Protein AF-A0A2P5YKT2-F1 (afdb_monomer_lite)

Organism: Gossypium barbadense (NCBI:txid3634)

Secondary structure (DSSP, 8-state):
---TTHHHHHHHHHHHHHHHHH-TTTGGGTTSTTHHHHHHHHHHHHHHHHHHHHHHTTTTTT-HHHHHHHHHHHHHHHHHHHHHHHHHHHHHHHHHHHHHHHHHHHHHTT---------------------GGG--S-HHHHHHHHHHT-GGGS-TT---------STTSSHHHHHHHHHT-TTTTT-

Structure (mmCIF, N/CA/C/O backbone):
data_AF-A0A2P5YKT2-F1
#
_entry.id   AF-A0A2P5YKT2-F1
#
loop_
_atom_site.group_PDB
_atom_site.id
_atom_site.type_symbol
_atom_site.label_atom_id
_atom_site.label_alt_id
_atom_site.label_comp_id
_atom_site.label_asym_id
_atom_site.label_entity_id
_atom_site.label_seq_id
_atom_site.pdbx_PDB_ins_code
_atom_site.Cartn_x
_atom_site.Cartn_y
_atom_site.Cartn_z
_atom_site.occupancy
_atom_site.B_iso_or_equiv
_atom_site.auth_seq_id
_atom_site.auth_comp_id
_atom_site.auth_asym_id
_atom_site.auth_atom_id
_atom_site.pdbx_PDB_model_num
ATOM 1 N N . MET A 1 1 ? 26.056 -4.909 -11.056 1.00 34.47 1 MET A N 1
ATOM 2 C CA . MET A 1 1 ? 25.247 -4.497 -9.892 1.00 34.47 1 MET A CA 1
ATOM 3 C C . MET A 1 1 ? 23.824 -4.335 -10.391 1.00 34.47 1 MET A C 1
ATOM 5 O O . MET A 1 1 ? 23.612 -3.480 -11.239 1.00 34.47 1 MET A O 1
ATOM 9 N N . ALA A 1 2 ? 22.908 -5.215 -9.985 1.00 39.84 2 ALA A N 1
ATOM 10 C CA . ALA A 1 2 ? 21.490 -5.073 -10.310 1.00 39.84 2 ALA A CA 1
ATOM 11 C C . ALA A 1 2 ? 20.919 -3.913 -9.482 1.00 39.84 2 ALA A C 1
ATOM 13 O O . ALA A 1 2 ? 21.180 -3.819 -8.281 1.00 39.84 2 ALA A O 1
ATOM 14 N N . MET A 1 3 ? 20.230 -2.988 -10.140 1.00 47.00 3 MET A N 1
ATOM 15 C CA . MET A 1 3 ? 19.654 -1.803 -9.516 1.00 47.00 3 MET A CA 1
ATOM 16 C C . MET A 1 3 ? 18.424 -2.235 -8.706 1.00 47.00 3 MET A C 1
ATOM 18 O O . MET A 1 3 ? 17.424 -2.668 -9.262 1.00 47.00 3 MET A O 1
ATOM 22 N N . VAL A 1 4 ? 18.505 -2.117 -7.379 1.00 50.94 4 VAL A N 1
ATOM 23 C CA . VAL A 1 4 ? 17.511 -2.572 -6.379 1.00 50.94 4 VAL A CA 1
ATOM 24 C C . VAL A 1 4 ? 16.099 -1.965 -6.566 1.00 50.94 4 VAL A C 1
ATOM 26 O O . VAL A 1 4 ? 15.147 -2.395 -5.925 1.00 50.94 4 VAL A O 1
ATOM 29 N N . GLY A 1 5 ? 15.922 -0.999 -7.474 1.00 50.59 5 GLY A N 1
ATOM 30 C CA . GLY A 1 5 ? 14.641 -0.336 -7.738 1.00 50.59 5 GLY A CA 1
ATOM 31 C C . GLY A 1 5 ? 13.672 -1.059 -8.686 1.00 50.59 5 GLY A C 1
ATOM 32 O O . GLY A 1 5 ? 12.504 -0.685 -8.703 1.00 50.59 5 GLY A O 1
ATOM 33 N N . GLU A 1 6 ? 14.107 -2.058 -9.464 1.00 53.97 6 GLU A N 1
ATOM 34 C CA . GLU A 1 6 ? 13.276 -2.671 -10.528 1.00 53.97 6 GLU A CA 1
ATOM 35 C C . GLU A 1 6 ? 12.506 -3.918 -10.062 1.00 53.97 6 GLU A C 1
ATOM 37 O O . GLU A 1 6 ? 11.316 -4.045 -10.354 1.00 53.97 6 GLU A O 1
ATOM 42 N N . ALA A 1 7 ? 13.110 -4.755 -9.207 1.00 62.97 7 ALA A N 1
ATOM 43 C CA . ALA A 1 7 ? 12.415 -5.854 -8.520 1.00 62.97 7 ALA A CA 1
ATOM 44 C C . ALA A 1 7 ? 11.221 -5.362 -7.675 1.00 62.97 7 ALA A C 1
ATOM 46 O O . ALA A 1 7 ? 10.273 -6.101 -7.417 1.00 62.97 7 ALA A O 1
ATOM 47 N N . PHE A 1 8 ? 11.253 -4.089 -7.276 1.00 66.69 8 PHE A N 1
ATOM 48 C CA . PHE A 1 8 ? 10.191 -3.433 -6.527 1.00 66.69 8 PHE A CA 1
ATOM 49 C C . PHE A 1 8 ? 8.913 -3.235 -7.358 1.00 66.69 8 PHE A C 1
ATOM 51 O O . PHE A 1 8 ? 7.824 -3.465 -6.850 1.00 66.69 8 PHE A O 1
ATOM 58 N N . LEU A 1 9 ? 9.024 -2.858 -8.638 1.00 73.69 9 LEU A N 1
ATOM 59 C CA . LEU A 1 9 ? 7.858 -2.567 -9.486 1.00 73.69 9 LEU A CA 1
ATOM 60 C C . LEU A 1 9 ? 7.084 -3.832 -9.861 1.00 73.69 9 LEU A C 1
ATOM 62 O O . LEU A 1 9 ? 5.856 -3.838 -9.817 1.00 73.69 9 LEU A O 1
ATOM 66 N N . SER A 1 10 ? 7.801 -4.909 -10.200 1.00 77.38 10 SER A N 1
ATOM 67 C CA . SER A 1 10 ? 7.167 -6.203 -10.477 1.00 77.38 10 SER A CA 1
ATOM 68 C C . SER A 1 10 ? 6.451 -6.728 -9.224 1.00 77.38 10 SER A C 1
ATOM 70 O O . SER A 1 10 ? 5.297 -7.148 -9.309 1.00 77.38 10 SER A O 1
ATOM 72 N N . ALA A 1 11 ? 7.063 -6.567 -8.042 1.00 79.00 11 ALA A N 1
ATOM 73 C CA . ALA A 1 11 ? 6.438 -6.898 -6.762 1.00 79.00 11 ALA A CA 1
ATOM 74 C C . ALA A 1 11 ? 5.196 -6.035 -6.454 1.00 79.00 11 ALA A C 1
ATOM 76 O O . ALA A 1 11 ? 4.177 -6.578 -6.038 1.00 79.00 11 ALA A O 1
ATOM 77 N N . SER A 1 12 ? 5.221 -4.719 -6.701 1.00 76.31 12 SER A N 1
ATOM 78 C CA . SER A 1 12 ? 4.033 -3.858 -6.542 1.00 76.31 12 SER A CA 1
ATOM 79 C C . SER A 1 12 ? 2.890 -4.269 -7.478 1.00 76.31 12 SER A C 1
ATOM 81 O O . SER A 1 12 ? 1.736 -4.344 -7.062 1.00 76.31 12 SER A O 1
ATOM 83 N N . ILE A 1 13 ? 3.193 -4.623 -8.732 1.00 81.94 13 ILE A N 1
ATOM 84 C CA . ILE A 1 13 ? 2.188 -5.133 -9.680 1.00 81.94 13 ILE A CA 1
ATOM 85 C C . ILE A 1 13 ? 1.628 -6.488 -9.224 1.00 81.94 13 ILE A C 1
ATOM 87 O O . ILE A 1 13 ? 0.431 -6.735 -9.385 1.00 81.94 13 ILE A O 1
ATOM 91 N N . GLU A 1 14 ? 2.453 -7.364 -8.644 1.00 82.25 14 GLU A N 1
ATOM 92 C CA . GLU A 1 14 ? 1.986 -8.607 -8.019 1.00 82.25 14 GLU A CA 1
ATOM 93 C C . GLU A 1 14 ? 1.046 -8.339 -6.843 1.00 82.25 14 GLU A C 1
ATOM 95 O O . GLU A 1 14 ? -0.029 -8.931 -6.787 1.00 82.25 14 GLU A O 1
ATOM 100 N N . VAL A 1 15 ? 1.392 -7.399 -5.961 1.00 81.88 15 VAL A N 1
ATOM 101 C CA . VAL A 1 15 ? 0.540 -6.996 -4.833 1.00 81.88 15 VAL A CA 1
ATOM 102 C C . VAL A 1 15 ? -0.793 -6.427 -5.327 1.00 81.88 15 VAL A C 1
ATOM 104 O O . VAL A 1 15 ? -1.847 -6.794 -4.805 1.00 81.88 15 VAL A O 1
ATOM 107 N N . LEU A 1 16 ? -0.785 -5.596 -6.373 1.00 80.50 16 LEU A N 1
ATOM 108 C CA . LEU A 1 16 ? -2.005 -5.093 -7.010 1.00 80.50 16 LEU A CA 1
ATOM 109 C C . LEU A 1 16 ? -2.853 -6.224 -7.604 1.00 80.50 16 LEU A C 1
ATOM 111 O O . LEU A 1 16 ? -4.070 -6.248 -7.412 1.00 80.50 16 LEU A O 1
ATOM 115 N N . LEU A 1 17 ? -2.232 -7.175 -8.308 1.00 78.31 17 LEU A N 1
ATOM 116 C CA . LEU A 1 17 ? -2.919 -8.341 -8.863 1.00 78.31 17 LEU A CA 1
ATOM 117 C C . LEU A 1 17 ? -3.565 -9.184 -7.762 1.00 78.31 17 LEU A C 1
ATOM 119 O O . LEU A 1 17 ? -4.736 -9.542 -7.896 1.00 78.31 17 LEU A O 1
ATOM 123 N N . ASP A 1 18 ? -2.852 -9.450 -6.672 1.00 81.06 18 ASP A N 1
ATOM 124 C CA . ASP A 1 18 ? -3.373 -10.198 -5.531 1.00 81.06 18 ASP A CA 1
ATOM 125 C C . ASP A 1 18 ? -4.500 -9.442 -4.833 1.00 81.06 18 ASP A C 1
ATOM 127 O O . ASP A 1 18 ? -5.527 -10.035 -4.517 1.00 81.06 18 ASP A O 1
ATOM 131 N N . ARG A 1 19 ? -4.394 -8.121 -4.677 1.00 73.00 19 ARG A N 1
ATOM 132 C CA . ARG A 1 19 ? -5.458 -7.304 -4.078 1.00 73.00 19 ARG A CA 1
ATOM 133 C C . ARG A 1 19 ? -6.729 -7.281 -4.935 1.00 73.00 19 ARG A C 1
ATOM 135 O O . ARG A 1 19 ? -7.841 -7.334 -4.406 1.00 73.00 19 ARG A O 1
ATOM 142 N N . ILE A 1 20 ? -6.567 -7.267 -6.258 1.00 70.44 20 ILE A N 1
ATOM 143 C CA . ILE A 1 20 ? -7.647 -7.352 -7.250 1.00 70.44 20 ILE A CA 1
ATOM 144 C C . ILE A 1 20 ? -8.268 -8.760 -7.283 1.00 70.44 20 ILE A C 1
ATOM 146 O O . ILE A 1 20 ? -9.478 -8.890 -7.459 1.00 70.44 20 ILE A O 1
ATOM 150 N N . VAL A 1 21 ? -7.465 -9.819 -7.118 1.00 68.31 21 VAL A N 1
ATOM 151 C CA . VAL A 1 21 ? -7.911 -11.225 -7.173 1.00 68.31 21 VAL A CA 1
ATOM 152 C C . VAL A 1 21 ? -8.509 -11.706 -5.849 1.00 68.31 21 VAL A C 1
ATOM 154 O O . VAL A 1 21 ? -9.531 -12.389 -5.874 1.00 68.31 21 VAL A O 1
ATOM 157 N N . SER A 1 22 ? -7.913 -11.336 -4.713 1.00 68.94 22 SER A N 1
ATOM 158 C CA . SER A 1 22 ? -8.442 -11.591 -3.363 1.00 68.94 22 SER A CA 1
ATOM 159 C C . SER A 1 22 ? -9.763 -10.853 -3.152 1.00 68.94 22 SER A C 1
ATOM 161 O O . SER A 1 22 ? -10.637 -11.275 -2.394 1.00 68.94 22 SER A O 1
ATOM 163 N N . GLY A 1 23 ? -9.932 -9.741 -3.871 1.00 60.47 23 GLY A N 1
ATOM 164 C CA . GLY A 1 23 ? -11.118 -8.917 -3.804 1.00 60.47 23 GLY A CA 1
ATOM 165 C C . GLY A 1 23 ? -11.241 -8.185 -2.475 1.00 60.47 23 GLY A C 1
ATOM 166 O O . GLY A 1 23 ? -12.230 -7.507 -2.294 1.00 60.47 23 GLY A O 1
ATOM 167 N N . ASP A 1 24 ? -10.299 -8.255 -1.537 1.00 58.69 24 ASP A N 1
ATOM 168 C CA . ASP A 1 24 ? -10.476 -7.644 -0.211 1.00 58.69 24 ASP A CA 1
ATOM 169 C C . ASP A 1 24 ? -10.706 -6.122 -0.267 1.00 58.69 24 ASP A C 1
ATOM 171 O O . ASP A 1 24 ? -11.521 -5.609 0.495 1.00 58.69 24 ASP A O 1
ATOM 175 N N . GLY A 1 25 ? -10.112 -5.419 -1.241 1.00 54.50 25 GLY A N 1
ATOM 176 C CA . GLY A 1 25 ? -10.413 -4.002 -1.514 1.00 54.50 25 GLY A CA 1
ATOM 177 C C . GLY A 1 25 ? -11.688 -3.755 -2.341 1.00 54.50 25 GLY A C 1
ATOM 178 O O . GLY A 1 25 ? -12.199 -2.642 -2.381 1.00 54.50 25 GLY A O 1
ATOM 179 N N . LEU A 1 26 ? -12.234 -4.786 -2.995 1.00 54.50 26 LEU A N 1
ATOM 180 C CA . LEU A 1 26 ? -13.352 -4.694 -3.951 1.00 54.50 26 LEU A CA 1
ATOM 181 C C . LEU A 1 26 ? -14.631 -5.419 -3.481 1.00 54.50 26 LEU A C 1
ATOM 183 O O . LEU A 1 26 ? -15.713 -5.214 -4.030 1.00 54.50 26 LEU A O 1
ATOM 187 N N . ARG A 1 27 ? -14.525 -6.236 -2.428 1.00 58.00 27 ARG A N 1
ATOM 188 C CA . ARG A 1 27 ? -15.548 -7.123 -1.852 1.00 58.00 27 ARG A CA 1
ATOM 189 C C . ARG A 1 27 ? -16.743 -6.354 -1.319 1.00 58.00 27 ARG A C 1
ATOM 191 O O . ARG A 1 27 ? -17.832 -6.903 -1.244 1.00 58.00 27 ARG A O 1
ATOM 198 N N . LEU A 1 28 ? -16.567 -5.074 -1.017 1.00 49.31 28 LEU A N 1
ATOM 199 C CA . LEU A 1 28 ? -17.637 -4.178 -0.588 1.00 49.31 28 LEU A CA 1
ATOM 200 C C . LEU A 1 28 ? -18.374 -3.486 -1.748 1.00 49.31 28 LEU A C 1
ATOM 202 O O . LEU A 1 28 ? -19.460 -2.949 -1.542 1.00 49.31 28 LEU A O 1
ATOM 206 N N . ILE A 1 29 ? -17.870 -3.580 -2.986 1.00 51.50 29 ILE A N 1
ATOM 207 C CA . ILE A 1 29 ? -18.600 -3.192 -4.209 1.00 51.50 29 ILE A CA 1
ATOM 208 C C . ILE A 1 29 ? -19.533 -4.329 -4.675 1.00 51.50 29 ILE A C 1
ATOM 210 O O . ILE A 1 29 ? -20.250 -4.159 -5.658 1.00 51.50 29 ILE A O 1
ATOM 214 N N . GLN A 1 30 ? -19.604 -5.465 -3.955 1.00 50.53 30 GLN A N 1
ATOM 215 C CA . GLN A 1 30 ? -20.389 -6.672 -4.295 1.00 50.53 30 GLN A CA 1
ATOM 216 C C . GLN A 1 30 ? -21.851 -6.424 -4.717 1.00 50.53 30 GLN A C 1
ATOM 218 O O . GLN A 1 30 ? -22.455 -7.282 -5.356 1.00 50.53 30 GLN A O 1
ATOM 223 N N . GLY A 1 31 ? -22.431 -5.261 -4.409 1.00 50.25 31 GLY A N 1
ATOM 224 C CA . GLY A 1 31 ? -23.768 -4.872 -4.860 1.00 50.25 31 GLY A CA 1
ATOM 225 C C . GLY A 1 31 ? -23.865 -4.202 -6.241 1.00 50.25 31 GLY A C 1
ATOM 226 O O . GLY A 1 31 ? -24.979 -4.030 -6.734 1.00 50.25 31 GLY A O 1
ATOM 227 N N . LYS A 1 32 ? -22.765 -3.786 -6.892 1.00 55.41 32 LYS A N 1
ATOM 228 C CA . LYS A 1 32 ? -22.809 -2.985 -8.134 1.00 55.41 32 LYS A CA 1
ATOM 229 C C . LYS A 1 32 ? -22.161 -3.718 -9.317 1.00 55.41 32 LYS A C 1
ATOM 231 O O . LYS A 1 32 ? -20.966 -3.983 -9.334 1.00 55.41 32 LYS A O 1
ATOM 236 N N . LYS A 1 33 ? -22.958 -3.929 -10.377 1.00 54.41 33 LYS A N 1
ATOM 237 C CA . LYS A 1 33 ? -22.656 -4.516 -11.712 1.00 54.41 33 LYS A CA 1
ATOM 238 C C . LYS A 1 33 ? -21.352 -4.040 -12.399 1.00 54.41 33 LYS A C 1
ATOM 240 O O . LYS A 1 33 ? -20.949 -4.617 -13.407 1.00 54.41 33 LYS A O 1
ATOM 245 N N . LEU A 1 34 ? -20.713 -2.990 -11.884 1.00 54.50 34 LEU A N 1
ATOM 246 C CA . LEU A 1 34 ? -19.465 -2.408 -12.381 1.00 54.50 34 LEU A CA 1
ATOM 247 C C . LEU A 1 34 ? -18.226 -3.273 -12.082 1.00 54.50 34 LEU A C 1
ATOM 249 O O . LEU A 1 34 ? -17.289 -3.271 -12.877 1.00 54.50 34 LEU A O 1
ATOM 253 N N . GLU A 1 35 ? -18.234 -4.036 -10.987 1.00 65.56 35 GLU A N 1
ATOM 254 C CA . GLU A 1 35 ? -17.066 -4.778 -10.488 1.00 65.56 35 GLU A CA 1
ATOM 255 C C . GLU A 1 35 ? -16.617 -5.891 -11.450 1.00 6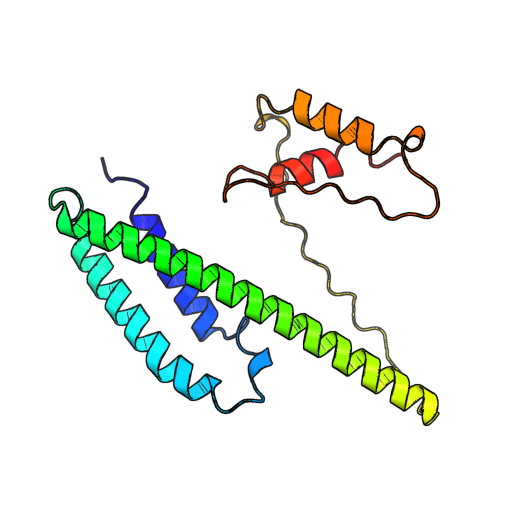5.56 35 GLU A C 1
ATOM 257 O O . GLU A 1 35 ? -15.492 -5.874 -11.951 1.00 65.56 35 GLU A O 1
ATOM 262 N N . ALA A 1 36 ? -17.538 -6.770 -11.845 1.00 62.22 36 ALA A N 1
ATOM 263 C CA . ALA A 1 36 ? -17.237 -7.864 -12.764 1.00 62.22 36 ALA A CA 1
ATOM 264 C C . ALA A 1 36 ? -16.764 -7.388 -14.150 1.00 62.22 36 ALA A C 1
ATOM 266 O O . ALA A 1 36 ? -16.053 -8.113 -14.846 1.00 62.22 36 ALA A O 1
ATOM 267 N N . VAL A 1 37 ? -17.170 -6.189 -14.586 1.00 67.00 37 VAL A N 1
ATOM 268 C CA . VAL A 1 37 ? -16.761 -5.618 -15.882 1.00 67.00 37 VAL A CA 1
ATOM 269 C C . VAL A 1 37 ? -15.366 -5.005 -15.792 1.00 67.00 37 VAL A C 1
ATOM 271 O O . VAL A 1 37 ? -14.562 -5.205 -16.705 1.00 67.00 37 VAL A O 1
ATOM 274 N N . LEU A 1 38 ? -15.068 -4.294 -14.701 1.00 68.44 38 LEU A N 1
ATOM 275 C CA . LEU A 1 38 ? -13.750 -3.710 -14.462 1.00 68.44 38 LEU A CA 1
ATOM 276 C C . LEU A 1 38 ? -12.701 -4.795 -14.219 1.00 68.44 38 LEU A C 1
ATOM 278 O O . LEU A 1 38 ? -11.672 -4.783 -14.887 1.00 68.44 38 LEU A O 1
ATOM 282 N N . LEU A 1 39 ? -12.990 -5.795 -13.382 1.00 70.69 39 LEU A N 1
ATOM 283 C CA . LEU A 1 39 ? -12.072 -6.905 -13.105 1.00 70.69 39 LEU A CA 1
ATOM 284 C C . LEU A 1 39 ? -11.695 -7.695 -14.361 1.00 70.69 39 LEU A C 1
ATOM 286 O O . LEU A 1 39 ? -10.524 -8.018 -14.571 1.00 70.69 39 LEU A O 1
ATOM 290 N N . LYS A 1 40 ? -12.672 -7.965 -15.237 1.00 74.12 40 LYS A N 1
ATOM 291 C CA . LYS A 1 40 ? -12.443 -8.678 -16.504 1.00 74.12 40 LYS A CA 1
ATOM 292 C C . LYS A 1 40 ? -11.529 -7.921 -17.471 1.00 74.12 40 LYS A C 1
ATOM 294 O O . LYS A 1 40 ? -10.960 -8.559 -18.351 1.00 74.12 40 LYS A O 1
ATOM 299 N N . LYS A 1 41 ? -11.391 -6.597 -17.331 1.00 78.31 41 LYS A N 1
ATOM 300 C CA . LYS A 1 41 ? -10.514 -5.754 -18.163 1.00 78.31 41 LYS A CA 1
ATOM 301 C C . LYS A 1 41 ? -9.193 -5.411 -17.478 1.00 78.31 41 LYS A C 1
ATOM 303 O O . LYS A 1 41 ? -8.148 -5.439 -18.119 1.00 78.31 41 LYS A O 1
ATOM 308 N N . LEU A 1 42 ? -9.228 -5.115 -16.185 1.00 76.38 42 LEU A N 1
ATOM 309 C CA . LEU A 1 42 ? -8.068 -4.671 -15.422 1.00 76.38 42 LEU A CA 1
ATOM 310 C C . LEU A 1 42 ? -7.057 -5.809 -15.224 1.00 76.38 42 LEU A C 1
ATOM 312 O O . LEU A 1 42 ? -5.872 -5.626 -15.486 1.00 76.38 42 LEU A O 1
ATOM 316 N N . LYS A 1 43 ? -7.529 -7.018 -14.888 1.00 81.00 43 LYS A N 1
ATOM 317 C CA . LYS A 1 43 ? -6.671 -8.199 -14.700 1.00 81.00 43 LYS A CA 1
ATOM 318 C C . LYS A 1 43 ? -5.817 -8.559 -15.930 1.00 81.00 43 LYS A C 1
ATOM 320 O O . LYS A 1 43 ? -4.604 -8.688 -15.770 1.00 81.00 43 LYS A O 1
ATOM 325 N N . PRO A 1 44 ? -6.370 -8.721 -17.153 1.00 82.06 44 PRO A N 1
ATOM 326 C CA . PRO A 1 44 ? -5.538 -9.023 -18.320 1.00 82.06 44 PRO A CA 1
ATOM 327 C C . PRO A 1 44 ? -4.592 -7.872 -18.685 1.00 82.06 44 PRO A C 1
ATOM 329 O O . PRO A 1 44 ? -3.508 -8.125 -19.203 1.00 82.06 44 PRO A O 1
ATOM 332 N N . THR A 1 45 ? -4.967 -6.627 -18.378 1.00 82.75 45 THR A N 1
ATOM 333 C CA . THR A 1 45 ? -4.124 -5.452 -18.638 1.00 82.75 45 THR A CA 1
ATOM 334 C C . THR A 1 45 ? -2.891 -5.462 -17.734 1.00 82.75 45 THR A C 1
ATOM 336 O O . THR A 1 45 ? -1.776 -5.400 -18.241 1.00 82.75 45 THR A O 1
ATOM 339 N N . LEU A 1 46 ? -3.065 -5.658 -16.422 1.00 81.00 46 LEU A N 1
ATOM 340 C CA . LEU A 1 46 ? -1.958 -5.795 -15.464 1.00 81.00 46 LEU A CA 1
ATOM 341 C C . LEU A 1 46 ? -1.053 -6.993 -15.776 1.00 81.00 46 LEU A C 1
ATOM 343 O O . LEU A 1 46 ? 0.165 -6.869 -15.712 1.00 81.00 46 LEU A O 1
ATOM 347 N N . MET A 1 47 ? -1.624 -8.130 -16.189 1.00 80.19 47 MET A N 1
ATOM 348 C CA . MET A 1 47 ? -0.838 -9.287 -16.640 1.00 80.19 47 MET A CA 1
ATOM 349 C C . MET A 1 47 ? 0.014 -8.968 -17.876 1.00 80.19 47 MET A C 1
ATOM 351 O O . MET A 1 47 ? 1.162 -9.398 -17.960 1.00 80.19 47 MET A O 1
ATOM 355 N N . SER A 1 48 ? -0.528 -8.202 -18.829 1.00 84.19 48 SER A N 1
ATOM 356 C CA . SER A 1 48 ? 0.229 -7.756 -20.001 1.00 84.19 48 SER A CA 1
ATOM 357 C C . SER A 1 48 ? 1.345 -6.788 -19.613 1.00 84.19 48 SER A C 1
ATOM 359 O O . SER A 1 48 ? 2.444 -6.891 -20.149 1.00 84.19 48 SER A O 1
ATOM 361 N N . VAL A 1 49 ? 1.080 -5.862 -18.689 1.00 83.88 49 VAL A N 1
ATOM 362 C CA . VAL A 1 49 ? 2.082 -4.913 -18.187 1.00 83.88 49 VAL A CA 1
ATOM 363 C C . VAL A 1 49 ? 3.201 -5.649 -17.457 1.00 83.88 49 VAL A C 1
ATOM 365 O O . VAL A 1 49 ? 4.362 -5.390 -17.754 1.00 83.88 49 VAL A O 1
ATOM 368 N N . LYS A 1 50 ? 2.875 -6.620 -16.594 1.00 80.25 50 LYS A N 1
ATOM 369 C CA . LYS A 1 50 ? 3.862 -7.475 -15.923 1.00 80.25 50 LYS A CA 1
ATOM 370 C C . LYS A 1 50 ? 4.753 -8.202 -16.931 1.00 80.25 50 LYS A C 1
ATOM 372 O O . LYS A 1 50 ? 5.967 -8.112 -16.845 1.00 80.25 50 LYS A O 1
ATOM 377 N N . ALA A 1 51 ? 4.162 -8.835 -17.945 1.00 81.50 51 ALA A N 1
ATOM 378 C CA . ALA A 1 51 ? 4.930 -9.541 -18.972 1.00 81.50 51 ALA A CA 1
ATOM 379 C C . ALA A 1 51 ? 5.855 -8.607 -19.778 1.00 81.50 51 ALA A C 1
ATOM 381 O O . ALA A 1 51 ? 6.962 -8.994 -20.151 1.00 81.50 51 ALA A O 1
ATOM 382 N N . VAL A 1 52 ? 5.410 -7.377 -20.062 1.00 79.69 52 VAL A N 1
ATOM 383 C CA . VAL A 1 52 ? 6.247 -6.367 -20.727 1.00 79.69 52 VAL A CA 1
ATOM 384 C C . VAL A 1 52 ? 7.353 -5.879 -19.797 1.00 79.69 52 VAL A C 1
ATOM 386 O O . VAL A 1 52 ? 8.472 -5.704 -20.268 1.00 79.69 52 VAL A O 1
ATOM 389 N N . LEU A 1 53 ? 7.067 -5.701 -18.507 1.00 76.62 53 LEU A N 1
ATOM 390 C CA . LEU A 1 53 ? 8.036 -5.289 -17.497 1.00 76.62 53 LEU A CA 1
ATOM 391 C C . LEU A 1 53 ? 9.124 -6.355 -17.295 1.00 76.62 53 LEU A C 1
ATOM 393 O O . LEU A 1 53 ? 10.300 -6.025 -17.404 1.00 76.62 53 LEU A O 1
ATOM 397 N N . ASP A 1 54 ? 8.746 -7.626 -17.146 1.00 73.69 54 ASP A N 1
ATOM 398 C CA . ASP A 1 54 ? 9.678 -8.761 -17.044 1.00 73.69 54 ASP A CA 1
ATOM 399 C C . ASP A 1 54 ? 10.566 -8.871 -18.306 1.00 73.69 54 ASP A C 1
ATOM 401 O O . ASP A 1 54 ? 11.746 -9.215 -18.257 1.00 73.69 54 ASP A O 1
ATOM 405 N N . ASN A 1 55 ? 10.024 -8.527 -19.481 1.00 72.00 55 ASN A N 1
ATOM 406 C CA . ASN A 1 55 ? 10.788 -8.494 -20.732 1.00 72.00 55 ASN A CA 1
ATOM 407 C C . ASN A 1 55 ? 11.656 -7.224 -20.883 1.00 72.00 55 ASN A C 1
ATOM 409 O O . ASN A 1 55 ? 12.665 -7.233 -21.597 1.00 72.00 55 ASN A O 1
ATOM 413 N N . ALA A 1 56 ? 11.265 -6.125 -20.236 1.00 70.94 56 ALA A N 1
ATOM 414 C CA . ALA A 1 56 ? 11.971 -4.849 -20.237 1.00 70.94 56 ALA A CA 1
ATOM 415 C C . ALA A 1 56 ? 13.115 -4.797 -19.208 1.00 70.94 56 ALA A C 1
ATOM 417 O O . ALA A 1 56 ? 14.084 -4.073 -19.450 1.00 70.94 56 ALA A O 1
ATOM 418 N N . GLU A 1 57 ? 13.054 -5.614 -18.151 1.00 62.28 57 GLU A N 1
ATOM 419 C CA . GLU A 1 57 ? 14.041 -5.743 -17.062 1.00 62.28 57 GLU A CA 1
ATOM 420 C C . GLU A 1 57 ? 15.481 -5.898 -17.589 1.00 62.28 57 GLU A C 1
ATOM 422 O O . GLU A 1 57 ? 16.421 -5.259 -17.125 1.00 62.28 57 GLU A O 1
ATOM 427 N N . ASN A 1 58 ? 15.666 -6.644 -18.682 1.00 62.12 58 ASN A N 1
ATOM 428 C CA . ASN A 1 58 ? 16.992 -6.860 -19.272 1.00 62.12 58 ASN A CA 1
ATOM 429 C C . ASN A 1 58 ? 17.509 -5.694 -20.143 1.00 62.12 58 ASN A C 1
ATOM 431 O O . ASN A 1 58 ? 18.676 -5.688 -20.538 1.00 62.12 58 ASN A O 1
ATOM 435 N N . LYS A 1 59 ? 16.659 -4.719 -20.498 1.00 61.00 59 LYS A N 1
ATOM 436 C CA . LYS A 1 59 ? 16.982 -3.612 -21.428 1.00 61.00 59 LYS A CA 1
ATOM 437 C C . LYS A 1 59 ? 16.891 -2.220 -20.788 1.00 61.00 59 LYS A C 1
ATOM 439 O O . LYS A 1 59 ? 17.328 -1.246 -21.412 1.00 61.00 59 LYS A O 1
ATOM 444 N N . GLN A 1 60 ? 16.372 -2.121 -19.563 1.00 55.16 60 GLN A N 1
ATOM 445 C CA . GLN A 1 60 ? 16.148 -0.866 -18.837 1.00 55.16 60 GLN A CA 1
ATOM 446 C C . GLN A 1 60 ? 17.446 -0.124 -18.481 1.00 55.16 60 GLN A C 1
ATOM 448 O O . GLN A 1 60 ? 17.482 1.106 -18.500 1.00 55.16 60 GLN A O 1
ATOM 453 N N . ILE A 1 61 ? 18.547 -0.857 -18.284 1.00 55.81 61 ILE A N 1
ATOM 454 C CA . ILE A 1 61 ? 19.863 -0.299 -17.927 1.00 55.81 61 ILE A CA 1
ATOM 455 C C . ILE A 1 61 ? 20.461 0.563 -19.057 1.00 55.81 61 ILE A C 1
ATOM 457 O O . ILE A 1 61 ? 21.263 1.460 -18.801 1.00 55.81 61 ILE A O 1
ATOM 461 N N . THR A 1 62 ? 20.088 0.316 -20.317 1.00 59.62 62 THR A N 1
ATOM 462 C CA . THR A 1 62 ? 20.761 0.919 -21.484 1.00 59.62 62 THR A CA 1
ATOM 463 C C . THR A 1 62 ? 19.851 1.816 -22.321 1.00 59.62 62 THR A C 1
ATOM 465 O O . THR A 1 62 ? 20.351 2.699 -23.016 1.00 59.62 62 THR A O 1
ATOM 468 N N . ASN A 1 63 ? 18.527 1.628 -22.276 1.00 73.12 63 ASN A N 1
ATOM 469 C CA . ASN A 1 63 ? 17.610 2.374 -23.135 1.00 73.12 63 ASN A CA 1
ATOM 470 C C . ASN A 1 63 ? 16.877 3.502 -22.372 1.00 73.12 63 ASN A C 1
ATOM 472 O O . ASN A 1 63 ? 16.020 3.210 -21.534 1.00 73.12 63 ASN A O 1
ATOM 476 N N . PRO A 1 64 ? 17.129 4.786 -22.694 1.00 73.75 64 PRO A N 1
ATOM 477 C CA . PRO A 1 64 ? 16.482 5.915 -22.022 1.00 73.75 64 PRO A CA 1
ATOM 478 C C . PRO A 1 64 ? 14.956 5.942 -22.204 1.00 73.75 64 PRO A C 1
ATOM 480 O O . PRO A 1 64 ? 14.250 6.381 -21.300 1.00 73.75 64 PRO A O 1
ATOM 483 N N . ASN A 1 65 ? 14.431 5.412 -23.315 1.00 72.94 65 ASN A N 1
ATOM 484 C CA . ASN A 1 65 ? 12.987 5.336 -23.551 1.00 72.94 65 ASN A CA 1
ATOM 485 C C . ASN A 1 65 ? 12.322 4.313 -22.621 1.00 72.94 65 ASN A C 1
ATOM 487 O O . ASN A 1 65 ? 11.239 4.566 -22.105 1.00 72.94 65 ASN A O 1
ATOM 491 N N . VAL A 1 66 ? 12.991 3.182 -22.363 1.00 72.81 66 VAL A N 1
ATOM 492 C CA . VAL A 1 66 ? 12.511 2.163 -21.412 1.00 72.81 66 VAL A CA 1
ATOM 493 C C . VAL A 1 66 ? 12.521 2.726 -19.990 1.00 72.81 66 VAL A C 1
ATOM 495 O O . VAL A 1 66 ? 11.580 2.502 -19.234 1.00 72.81 66 VAL A O 1
ATOM 498 N N . LYS A 1 67 ? 13.534 3.528 -19.640 1.00 74.31 67 LYS A N 1
ATOM 499 C CA . LYS A 1 67 ? 13.611 4.200 -18.337 1.00 74.31 67 LYS A CA 1
ATOM 500 C C . LYS A 1 67 ? 12.493 5.231 -18.130 1.00 74.31 67 LYS A C 1
ATOM 502 O O . LYS A 1 67 ? 11.880 5.228 -17.069 1.00 74.31 67 LYS A O 1
ATOM 507 N N . SER A 1 68 ? 12.213 6.074 -19.130 1.00 78.12 68 SER A N 1
ATOM 508 C CA . SER A 1 68 ? 11.095 7.036 -19.079 1.00 78.12 68 SER A CA 1
ATOM 509 C C . SER A 1 68 ? 9.759 6.318 -18.912 1.00 78.12 68 SER A C 1
ATOM 511 O O . SER A 1 68 ? 9.021 6.599 -17.974 1.00 78.12 68 SER A O 1
ATOM 513 N N . TRP A 1 69 ? 9.507 5.315 -19.757 1.00 82.75 69 TRP A N 1
ATOM 514 C CA . TRP A 1 69 ? 8.286 4.517 -19.704 1.00 82.75 69 TRP A CA 1
ATOM 515 C C . TRP A 1 69 ? 8.095 3.813 -18.353 1.00 82.75 69 TRP A C 1
ATOM 517 O O . TRP A 1 69 ? 6.985 3.769 -17.835 1.00 82.75 69 TRP A O 1
ATOM 527 N N . THR A 1 70 ? 9.169 3.303 -17.742 1.00 74.62 70 THR A N 1
ATOM 528 C CA . THR A 1 70 ? 9.060 2.624 -16.442 1.00 74.62 70 THR A CA 1
ATOM 529 C C . THR A 1 70 ? 8.794 3.600 -15.295 1.00 74.62 70 THR A C 1
ATOM 531 O O . THR A 1 70 ? 8.107 3.239 -14.345 1.00 74.62 70 THR A O 1
ATOM 534 N N . ASN A 1 71 ? 9.292 4.839 -15.374 1.00 78.69 71 ASN A N 1
ATOM 535 C CA . ASN A 1 71 ? 8.951 5.874 -14.396 1.00 78.69 71 ASN A CA 1
ATOM 536 C C . ASN A 1 71 ? 7.472 6.269 -14.494 1.00 78.69 71 ASN A C 1
ATOM 538 O O . ASN A 1 71 ? 6.799 6.323 -13.476 1.00 78.69 71 ASN A O 1
ATOM 542 N N . GLU A 1 72 ? 6.943 6.450 -15.705 1.00 81.62 72 GLU A N 1
ATOM 543 C CA . GLU A 1 72 ? 5.509 6.713 -15.907 1.00 81.62 72 GLU A CA 1
ATOM 544 C C . GLU A 1 72 ? 4.643 5.549 -15.404 1.00 81.62 72 GLU A C 1
ATOM 546 O O . GLU A 1 72 ? 3.605 5.756 -14.778 1.00 81.62 72 GLU A O 1
ATOM 551 N N . LEU A 1 73 ? 5.090 4.308 -15.633 1.00 82.31 73 LEU A N 1
ATOM 552 C CA . LEU A 1 73 ? 4.431 3.123 -15.089 1.00 82.31 73 LEU A CA 1
ATOM 553 C C . LEU A 1 73 ? 4.458 3.112 -13.554 1.00 82.31 73 LEU A C 1
ATOM 555 O O . LEU A 1 73 ? 3.477 2.716 -12.932 1.00 82.31 73 LEU A O 1
ATOM 559 N N . LYS A 1 74 ? 5.567 3.542 -12.947 1.00 79.81 74 LYS A N 1
ATOM 560 C CA . LYS A 1 74 ? 5.711 3.646 -11.494 1.00 79.81 74 LYS A CA 1
ATOM 561 C C . LYS A 1 74 ? 4.701 4.626 -10.905 1.00 79.81 74 LYS A C 1
ATOM 563 O O . LYS A 1 74 ? 4.010 4.267 -9.957 1.00 79.81 74 LYS A O 1
ATOM 568 N N . ASP A 1 75 ? 4.596 5.815 -11.491 1.00 83.56 75 ASP A N 1
ATOM 569 C CA . ASP A 1 75 ? 3.653 6.845 -11.050 1.00 83.56 75 ASP A CA 1
ATOM 570 C C . ASP A 1 75 ? 2.207 6.330 -11.151 1.00 83.56 75 ASP A C 1
ATOM 572 O O . ASP A 1 75 ? 1.455 6.388 -10.183 1.00 83.56 75 ASP A O 1
ATOM 576 N N . ALA A 1 76 ? 1.853 5.684 -12.268 1.00 80.75 76 ALA A N 1
ATOM 577 C CA . ALA A 1 76 ? 0.521 5.108 -12.459 1.00 80.75 76 ALA A CA 1
ATOM 578 C C . ALA A 1 76 ? 0.184 3.965 -11.477 1.00 80.75 76 ALA A C 1
ATOM 580 O O . ALA A 1 76 ? -0.981 3.780 -11.112 1.00 80.75 76 ALA A O 1
ATOM 581 N N . VAL A 1 77 ? 1.179 3.166 -11.068 1.00 78.50 77 VAL A N 1
ATOM 582 C CA . VAL A 1 77 ? 1.010 2.117 -10.048 1.00 78.50 77 VAL A CA 1
ATOM 583 C C . VAL A 1 77 ? 0.690 2.744 -8.692 1.00 78.50 77 VAL A C 1
ATOM 585 O O . VAL A 1 77 ? -0.273 2.307 -8.066 1.00 78.50 77 VAL A O 1
ATOM 588 N N . TYR A 1 78 ? 1.412 3.794 -8.288 1.00 76.69 78 TYR A N 1
ATOM 589 C CA . TYR A 1 78 ? 1.127 4.508 -7.038 1.00 76.69 78 TYR A CA 1
ATOM 590 C C . TYR A 1 78 ? -0.253 5.165 -7.044 1.00 76.69 78 TYR A C 1
ATOM 592 O O . TYR A 1 78 ? -1.021 4.952 -6.110 1.00 76.69 78 TYR A O 1
ATOM 600 N N . ASP A 1 79 ? -0.623 5.852 -8.130 1.00 81.50 79 ASP A N 1
ATOM 601 C CA . ASP A 1 79 ? -1.964 6.439 -8.269 1.00 81.50 79 ASP A CA 1
ATOM 602 C C . ASP A 1 79 ? -3.064 5.371 -8.114 1.00 81.50 79 ASP A C 1
ATOM 604 O O . ASP A 1 79 ? -4.133 5.614 -7.554 1.00 81.50 79 ASP A O 1
ATOM 608 N N . THR A 1 80 ? -2.812 4.157 -8.610 1.00 80.25 80 THR A N 1
ATOM 609 C CA . THR A 1 80 ? -3.768 3.048 -8.508 1.00 80.25 80 THR A CA 1
ATOM 610 C C . THR A 1 80 ? -3.844 2.476 -7.092 1.00 80.25 80 THR A C 1
ATOM 612 O O . THR A 1 80 ? -4.938 2.126 -6.643 1.00 80.25 80 THR A O 1
ATOM 615 N N . GLU A 1 81 ? -2.713 2.354 -6.394 1.00 73.81 81 GLU A N 1
ATOM 616 C CA . GLU A 1 81 ? -2.663 1.916 -4.993 1.00 73.81 81 GLU A CA 1
ATOM 617 C C . GLU A 1 81 ? -3.446 2.882 -4.090 1.00 73.81 81 GLU A C 1
ATOM 619 O O . GLU A 1 81 ? -4.323 2.428 -3.350 1.00 73.81 81 GLU A O 1
ATOM 624 N N . ASP A 1 82 ? -3.232 4.192 -4.250 1.00 82.38 82 ASP A N 1
ATOM 625 C CA . ASP A 1 82 ? -3.937 5.242 -3.503 1.00 82.38 82 ASP A CA 1
ATOM 626 C C . ASP A 1 82 ? -5.458 5.179 -3.730 1.00 82.38 82 ASP A C 1
ATOM 628 O O . ASP A 1 82 ? -6.247 5.184 -2.780 1.00 82.38 82 ASP A O 1
ATOM 632 N N . LEU A 1 83 ? -5.897 5.036 -4.987 1.00 81.06 83 LEU A N 1
ATOM 633 C CA . LEU A 1 83 ? -7.321 4.899 -5.318 1.00 81.06 83 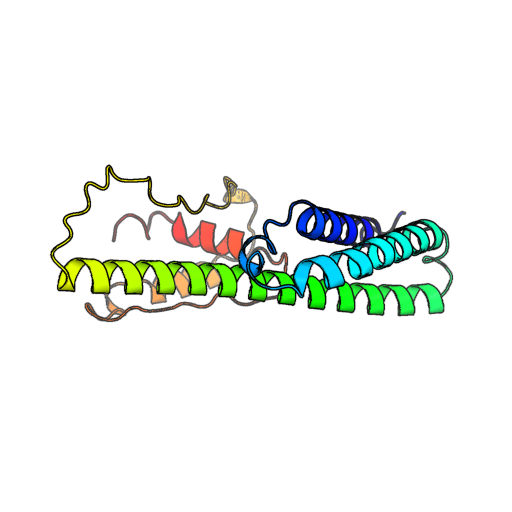LEU A CA 1
ATOM 634 C C . LEU A 1 83 ? -7.940 3.618 -4.734 1.00 81.06 83 LEU A C 1
ATOM 636 O O . LEU A 1 83 ? -9.109 3.610 -4.337 1.00 81.06 83 LEU A O 1
ATOM 640 N N . LEU A 1 84 ? -7.190 2.514 -4.678 1.00 72.69 84 LEU A N 1
ATOM 641 C CA . LEU A 1 84 ? -7.664 1.269 -4.068 1.00 72.69 84 LEU A CA 1
ATOM 642 C C . LEU A 1 84 ? -7.788 1.388 -2.544 1.00 72.69 84 LEU A C 1
ATOM 644 O O . LEU A 1 84 ? -8.718 0.814 -1.964 1.00 72.69 84 LEU A O 1
ATOM 648 N N . ASP A 1 85 ? -6.890 2.127 -1.896 1.00 76.81 85 ASP A N 1
ATOM 649 C CA . ASP A 1 85 ? -6.973 2.451 -0.470 1.00 76.81 85 ASP A CA 1
ATOM 650 C C . ASP A 1 85 ? -8.171 3.354 -0.163 1.00 76.81 85 ASP A C 1
ATOM 652 O O . ASP A 1 85 ? -8.922 3.078 0.781 1.00 76.81 85 ASP A O 1
ATOM 656 N N . GLU A 1 86 ? -8.422 4.367 -0.996 1.00 80.31 86 GLU A N 1
ATOM 657 C CA . GLU A 1 86 ? -9.591 5.245 -0.888 1.00 80.31 86 GLU A CA 1
ATOM 658 C C . GLU A 1 86 ? -10.897 4.446 -0.995 1.00 80.31 86 GLU A C 1
ATOM 660 O O . GLU A 1 86 ? -11.769 4.546 -0.129 1.00 80.31 86 GLU A O 1
ATOM 665 N N . ILE A 1 87 ? -11.005 3.566 -1.996 1.00 72.31 87 ILE A N 1
ATOM 666 C CA . ILE A 1 87 ? -12.166 2.682 -2.170 1.00 72.31 87 ILE A CA 1
ATOM 667 C C . ILE A 1 87 ? -12.346 1.760 -0.960 1.00 72.31 87 ILE A C 1
ATOM 669 O O . ILE A 1 87 ? -13.472 1.590 -0.490 1.00 72.31 87 ILE A O 1
ATOM 673 N N . SER A 1 88 ? -11.263 1.169 -0.447 1.00 68.31 88 SER A N 1
ATOM 674 C CA . SER A 1 88 ? -11.310 0.269 0.716 1.00 68.31 88 SER A CA 1
ATOM 675 C C . SER A 1 88 ? -11.802 1.003 1.970 1.00 68.31 88 SER A C 1
ATOM 677 O O . SER A 1 88 ? -12.617 0.478 2.734 1.00 68.31 88 SER A O 1
ATOM 679 N N . THR A 1 89 ? -11.347 2.243 2.154 1.00 72.19 89 THR A N 1
ATOM 680 C CA . THR A 1 89 ? -11.712 3.100 3.288 1.00 72.19 89 THR A CA 1
ATOM 681 C C . THR A 1 89 ? -13.167 3.556 3.197 1.00 72.19 89 THR A C 1
ATOM 683 O O . THR A 1 89 ? -13.925 3.442 4.164 1.00 72.19 89 THR A O 1
ATOM 686 N N . GLU A 1 90 ? -13.597 4.009 2.021 1.00 69.88 90 GLU A N 1
ATOM 687 C CA . GLU A 1 90 ? -14.966 4.466 1.782 1.00 69.88 90 GLU A CA 1
ATOM 688 C C . GLU A 1 90 ? -15.970 3.309 1.867 1.00 69.88 90 GLU A C 1
ATOM 690 O O . GLU A 1 90 ? -17.075 3.440 2.397 1.00 69.88 90 GLU A O 1
ATOM 695 N N . ALA A 1 91 ? -15.575 2.124 1.413 1.00 66.94 91 ALA A N 1
ATOM 696 C CA . ALA A 1 91 ? -16.339 0.905 1.594 1.00 66.94 91 ALA A CA 1
ATOM 697 C C . ALA A 1 91 ? -16.576 0.574 3.079 1.00 66.94 91 ALA A C 1
ATOM 699 O O . ALA A 1 91 ? -17.714 0.312 3.483 1.00 66.94 91 ALA A O 1
ATOM 700 N N . LEU A 1 92 ? -15.524 0.616 3.904 1.00 66.06 92 LEU A N 1
ATOM 701 C CA . LEU A 1 92 ? -15.632 0.380 5.345 1.00 66.06 92 LEU A CA 1
ATOM 702 C C . LEU A 1 92 ? -16.557 1.408 6.014 1.00 66.06 92 LEU A C 1
ATOM 704 O O . LEU A 1 92 ? -17.419 1.037 6.814 1.00 66.06 92 LEU A O 1
ATOM 708 N N . ARG A 1 93 ? -16.430 2.683 5.631 1.00 73.94 93 ARG A N 1
ATOM 709 C CA . ARG A 1 93 ? -17.280 3.776 6.115 1.00 73.94 93 ARG A CA 1
ATOM 710 C C . ARG A 1 93 ? -18.760 3.548 5.797 1.00 73.94 93 ARG A C 1
ATOM 712 O O . ARG A 1 93 ? -19.593 3.624 6.700 1.00 73.94 93 ARG A O 1
ATOM 719 N N . ASN A 1 94 ? -19.078 3.192 4.551 1.00 68.69 94 ASN A N 1
ATOM 720 C CA . ASN A 1 94 ? -20.449 2.904 4.117 1.00 68.69 94 ASN A CA 1
ATOM 721 C C . ASN A 1 94 ? -21.076 1.731 4.889 1.00 68.69 94 ASN A C 1
ATOM 723 O O . ASN A 1 94 ? -22.263 1.765 5.224 1.00 68.69 94 ASN A O 1
ATOM 727 N N . LYS A 1 95 ? -20.290 0.695 5.212 1.00 71.69 95 LYS A N 1
ATOM 728 C CA . LYS A 1 95 ? -20.770 -0.433 6.021 1.00 71.69 95 LYS A CA 1
ATOM 729 C C . LYS A 1 95 ? -21.161 0.013 7.433 1.00 71.69 95 LYS A C 1
ATOM 731 O O . LYS A 1 95 ? -22.278 -0.279 7.860 1.00 71.69 95 LYS A O 1
ATOM 736 N N . ILE A 1 96 ? -20.293 0.764 8.114 1.00 72.44 96 ILE A N 1
ATOM 737 C CA . ILE A 1 96 ? -20.542 1.283 9.471 1.00 72.44 96 ILE A CA 1
ATOM 738 C C . ILE A 1 96 ? -21.789 2.175 9.496 1.00 72.44 96 ILE A C 1
ATOM 740 O O . ILE A 1 96 ? -22.624 2.062 10.392 1.00 72.44 96 ILE A O 1
ATOM 744 N N . GLU A 1 97 ? -21.963 3.036 8.492 1.00 72.75 97 GLU A N 1
ATOM 745 C CA . GLU A 1 97 ? -23.141 3.899 8.403 1.00 72.75 97 GLU A CA 1
ATOM 746 C C . GLU A 1 97 ? -24.439 3.093 8.222 1.00 72.75 97 GLU A C 1
ATOM 748 O O . GLU A 1 97 ? -25.443 3.375 8.883 1.00 72.75 97 GLU A O 1
ATOM 753 N N . SER A 1 98 ? -24.411 2.034 7.406 1.00 67.75 98 SER A N 1
ATOM 754 C CA . SER A 1 98 ? -25.564 1.142 7.223 1.00 67.75 98 SER A CA 1
ATOM 755 C C . SER A 1 98 ? -25.919 0.339 8.488 1.00 67.75 98 SER A C 1
ATOM 757 O O . SER A 1 98 ? -27.101 0.155 8.804 1.00 67.75 98 SER A O 1
ATOM 759 N N . GLU A 1 99 ? -24.920 -0.091 9.265 1.00 68.56 99 GLU A N 1
ATOM 760 C CA . GLU A 1 99 ? -25.104 -0.777 10.553 1.00 68.56 99 GLU A CA 1
ATOM 761 C C . GLU A 1 99 ? -25.660 0.179 11.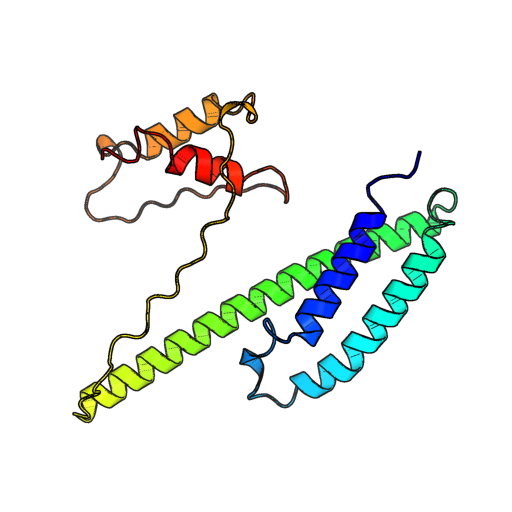627 1.00 68.56 99 GLU A C 1
ATOM 763 O O . GLU A 1 99 ? -26.562 -0.178 12.391 1.00 68.56 99 GLU A O 1
ATOM 768 N N . ASN A 1 100 ? -25.217 1.438 11.630 1.00 66.94 100 ASN A N 1
ATOM 769 C CA . ASN A 1 100 ? -25.739 2.470 12.527 1.00 66.94 100 ASN A CA 1
ATOM 770 C C . ASN A 1 100 ? -27.197 2.839 12.204 1.00 66.94 100 ASN A C 1
ATOM 772 O O . ASN A 1 100 ? -28.027 2.930 13.112 1.00 66.94 100 ASN A O 1
ATOM 776 N N . GLN A 1 101 ? -27.546 2.994 10.922 1.00 66.06 101 GLN A N 1
ATOM 777 C CA . GLN A 1 101 ? -28.927 3.270 10.501 1.00 66.06 101 GLN A CA 1
ATOM 778 C C . GLN A 1 101 ? -29.875 2.105 10.820 1.00 66.06 101 GLN A C 1
ATOM 780 O O . GLN A 1 101 ? -30.994 2.323 11.290 1.00 66.06 101 GLN A O 1
ATOM 785 N N . THR A 1 102 ? -29.432 0.861 10.618 1.00 65.06 102 THR A N 1
ATOM 786 C CA . THR A 1 102 ? -30.232 -0.323 10.970 1.00 65.06 102 THR A CA 1
ATOM 787 C C . THR A 1 102 ? -30.408 -0.469 12.480 1.00 65.06 102 THR A C 1
ATOM 789 O O . THR A 1 102 ? -31.504 -0.812 12.924 1.00 65.06 102 THR A O 1
ATOM 792 N N . THR A 1 103 ? -29.393 -0.138 13.281 1.00 65.56 103 THR A N 1
ATOM 793 C CA . THR A 1 103 ? -29.494 -0.104 14.749 1.00 65.56 103 THR A CA 1
ATOM 794 C C . THR A 1 103 ? -30.484 0.965 15.221 1.00 65.56 103 THR A C 1
ATOM 796 O O . THR A 1 103 ? -31.350 0.677 16.049 1.00 65.56 103 THR A O 1
ATOM 799 N N . ALA A 1 104 ? -30.436 2.172 14.647 1.00 70.75 104 ALA A N 1
ATOM 800 C CA . ALA A 1 104 ? -31.381 3.243 14.961 1.00 70.75 104 ALA A CA 1
ATOM 801 C C . ALA A 1 104 ? -32.833 2.863 14.604 1.00 70.75 104 ALA A C 1
ATOM 803 O O . ALA A 1 104 ? -33.740 3.039 15.417 1.00 70.75 104 ALA A O 1
ATOM 804 N N . MET A 1 105 ? -33.064 2.262 13.428 1.00 66.00 105 MET A N 1
ATOM 805 C CA . MET A 1 105 ? -34.392 1.762 13.042 1.00 66.00 105 MET A CA 1
ATOM 806 C C . MET A 1 105 ? -34.893 0.639 13.962 1.00 66.00 105 MET A C 1
ATOM 808 O O . MET A 1 105 ? -36.071 0.625 14.319 1.00 66.00 105 MET A O 1
ATOM 812 N N . LYS A 1 106 ? -34.022 -0.284 14.391 1.00 66.12 106 LYS A N 1
ATOM 813 C CA . LYS A 1 106 ? -34.385 -1.368 15.322 1.00 66.12 106 LYS A CA 1
ATOM 814 C C . LYS A 1 106 ? -34.754 -0.849 16.713 1.00 66.12 106 LYS A C 1
ATOM 816 O O . LYS A 1 106 ? -35.704 -1.365 17.300 1.00 66.12 106 LYS A O 1
ATOM 821 N N . GLN A 1 107 ? -34.068 0.187 17.209 1.00 68.25 107 GLN A N 1
ATOM 822 C CA . GLN A 1 107 ? -34.414 0.856 18.470 1.00 68.25 107 GLN A CA 1
ATOM 823 C C . GLN A 1 107 ? -35.789 1.534 18.401 1.00 68.25 107 GLN A C 1
ATOM 825 O O . GLN A 1 107 ? -36.591 1.374 19.318 1.00 68.25 107 GLN A O 1
ATOM 830 N N . ILE A 1 108 ? -36.096 2.220 17.294 1.00 75.56 108 ILE A N 1
ATOM 831 C CA . ILE A 1 108 ? -37.410 2.847 17.064 1.00 75.56 108 ILE A CA 1
ATOM 832 C C . ILE A 1 108 ? -38.527 1.790 16.989 1.00 75.56 108 ILE A C 1
ATOM 834 O O . ILE A 1 108 ? -39.627 2.014 17.488 1.00 75.56 108 ILE A O 1
ATOM 838 N N . LEU A 1 109 ? -38.243 0.626 16.396 1.00 74.31 109 LEU A N 1
ATOM 839 C CA . LEU A 1 109 ? -39.194 -0.481 16.233 1.00 74.31 109 LEU A CA 1
ATOM 840 C C . LEU A 1 109 ? -39.262 -1.437 17.442 1.00 74.31 109 LEU A C 1
ATOM 842 O O . LEU A 1 109 ? -40.007 -2.415 17.399 1.00 74.31 109 LEU A O 1
ATOM 846 N N . GLY A 1 110 ? -38.503 -1.187 18.516 1.00 60.34 110 GLY A N 1
ATOM 847 C CA . GLY A 1 110 ? -38.518 -2.004 19.738 1.00 60.34 110 GLY A CA 1
ATOM 848 C C . GLY A 1 110 ? -38.006 -3.442 19.564 1.00 60.34 110 GLY A C 1
ATOM 849 O O . GLY A 1 110 ? -38.298 -4.306 20.394 1.00 60.34 110 GLY A O 1
ATOM 850 N N . LEU A 1 111 ? -37.253 -3.726 18.498 1.00 62.47 111 LEU A N 1
ATOM 851 C CA . LEU A 1 111 ? -36.695 -5.053 18.230 1.00 62.47 111 LEU A CA 1
ATOM 852 C C . LEU A 1 111 ? -35.444 -5.264 19.093 1.00 62.47 111 LEU A C 1
ATOM 854 O O . LEU A 1 111 ? -34.392 -4.680 18.840 1.00 62.47 111 LEU A O 1
ATOM 858 N N . LYS A 1 112 ? -35.557 -6.094 20.137 1.00 56.38 112 LYS A N 1
ATOM 859 C CA . LYS A 1 112 ? -34.441 -6.404 21.042 1.00 56.38 112 LYS A CA 1
ATOM 860 C C . LYS A 1 112 ? -33.480 -7.392 20.380 1.00 56.38 112 LYS A C 1
ATOM 862 O O . LYS A 1 112 ? -33.793 -8.573 20.237 1.00 56.38 112 LYS A O 1
ATOM 867 N N . GLU A 1 113 ? -32.305 -6.913 19.997 1.00 53.78 113 GLU A N 1
ATOM 868 C CA . GLU A 1 113 ? -31.243 -7.754 19.454 1.00 53.78 113 GLU A CA 1
ATOM 869 C C . GLU A 1 113 ? -30.466 -8.473 20.560 1.00 53.78 113 GLU A C 1
ATOM 871 O O . GLU A 1 113 ? -29.882 -7.855 21.448 1.00 53.78 113 GLU A O 1
ATOM 876 N N . ASN A 1 114 ? -30.445 -9.805 20.497 1.00 47.28 114 ASN A N 1
ATOM 877 C CA . ASN A 1 114 ? -29.574 -10.640 21.318 1.00 47.28 114 ASN A CA 1
ATOM 878 C C . ASN A 1 114 ? -28.197 -10.748 20.645 1.00 47.28 114 ASN A C 1
ATOM 880 O O . ASN A 1 114 ? -27.851 -11.801 20.110 1.00 47.28 114 ASN A O 1
ATOM 884 N N . TYR A 1 115 ? -27.410 -9.670 20.646 1.00 46.78 115 TYR A N 1
ATOM 885 C CA . TYR A 1 115 ? -26.023 -9.746 20.188 1.00 46.78 115 TYR A CA 1
ATOM 886 C C . TYR A 1 115 ? -25.121 -10.274 21.302 1.00 46.78 115 TYR A C 1
ATOM 888 O O . TYR A 1 115 ? -24.813 -9.600 22.284 1.00 46.78 115 TYR A O 1
ATOM 896 N N . LYS A 1 116 ? -24.685 -11.523 21.130 1.00 44.62 116 LYS A N 1
ATOM 897 C CA . LYS A 1 116 ? -23.519 -12.079 21.811 1.00 44.62 116 LYS A CA 1
ATOM 898 C C . LYS A 1 116 ? -22.304 -11.402 21.172 1.00 44.62 116 LYS A C 1
ATOM 900 O O . LYS A 1 116 ? -22.077 -11.611 19.988 1.00 44.62 116 LYS A O 1
ATOM 905 N N . GLY A 1 117 ? -21.612 -10.551 21.934 1.00 42.28 117 GLY A N 1
ATOM 906 C CA . GLY A 1 117 ? -20.567 -9.649 21.444 1.00 42.28 117 GLY A CA 1
ATOM 907 C C . GLY A 1 117 ? -19.612 -10.305 20.449 1.00 42.28 117 GLY A C 1
ATOM 908 O O . GLY A 1 117 ? -18.825 -11.181 20.812 1.00 42.28 117 GLY A O 1
ATOM 909 N N . GLU A 1 118 ? -19.696 -9.872 19.194 1.00 47.22 118 GLU A N 1
ATOM 910 C CA . GLU A 1 118 ? -18.643 -10.114 18.222 1.00 47.22 118 GLU A CA 1
ATOM 911 C C . GLU A 1 118 ? -17.486 -9.173 18.540 1.00 47.22 118 GLU A C 1
ATOM 913 O O . GLU A 1 118 ? -17.659 -7.994 18.849 1.00 47.22 118 GLU A O 1
ATOM 918 N N . LYS A 1 119 ? -16.301 -9.777 18.583 1.00 47.56 119 LYS A N 1
ATOM 919 C CA . LYS A 1 119 ? -15.050 -9.177 19.027 1.00 47.56 119 LYS A CA 1
ATOM 920 C C . LYS A 1 119 ? -14.806 -7.883 18.259 1.00 47.56 119 LYS A C 1
ATOM 922 O O . LYS A 1 119 ? -14.895 -7.880 17.034 1.00 47.56 119 LYS A O 1
ATOM 927 N N . ALA A 1 120 ? -14.452 -6.829 18.995 1.00 41.78 120 ALA A N 1
ATOM 928 C CA . ALA A 1 120 ? -13.844 -5.632 18.438 1.00 41.78 120 ALA A CA 1
ATOM 929 C C . ALA A 1 120 ? -12.850 -6.050 17.350 1.00 41.78 120 ALA A C 1
ATOM 931 O O . ALA A 1 120 ? -12.013 -6.926 17.597 1.00 41.78 120 ALA A O 1
ATOM 932 N N . PHE A 1 121 ? -12.980 -5.469 16.155 1.00 38.69 121 PHE A N 1
ATOM 933 C CA . PHE A 1 121 ? -11.928 -5.526 15.153 1.00 38.69 121 PHE A CA 1
ATOM 934 C C . PHE A 1 121 ? -10.658 -5.048 15.849 1.00 38.69 121 PHE A C 1
ATOM 936 O O . PHE A 1 121 ? -10.480 -3.859 16.100 1.00 38.69 121 PHE A O 1
ATOM 943 N N . GLN A 1 122 ? -9.805 -5.993 16.233 1.00 41.00 122 GLN A N 1
ATOM 944 C CA . GLN A 1 122 ? -8.440 -5.672 16.571 1.00 41.00 122 GLN A CA 1
ATOM 945 C C . GLN A 1 122 ? -7.865 -5.137 15.268 1.00 41.00 122 GLN A C 1
ATOM 947 O O . GLN A 1 122 ? -7.648 -5.901 14.328 1.00 41.00 122 GLN A O 1
ATOM 952 N N . ILE A 1 123 ? -7.677 -3.818 15.194 1.00 43.69 123 ILE A N 1
ATOM 953 C CA . ILE A 1 123 ? -6.635 -3.254 14.345 1.00 43.69 123 ILE A CA 1
ATOM 954 C C . ILE A 1 123 ? -5.403 -4.048 14.752 1.00 43.69 123 ILE A C 1
ATOM 956 O O . ILE A 1 123 ? -4.952 -3.922 15.889 1.00 43.69 123 ILE A O 1
ATOM 960 N N . THR A 1 124 ? -4.943 -4.959 13.898 1.00 37.06 124 THR A N 1
ATOM 961 C CA . THR A 1 124 ? -3.670 -5.624 14.136 1.00 37.06 124 THR A CA 1
ATOM 962 C C . THR A 1 124 ? -2.647 -4.502 14.217 1.00 37.06 124 THR A C 1
ATOM 964 O O . THR A 1 124 ? -2.477 -3.792 13.220 1.00 37.06 124 THR A O 1
ATOM 967 N N . PRO A 1 125 ? -2.016 -4.282 15.385 1.00 52.66 125 PRO A N 1
ATOM 968 C CA . PRO A 1 125 ? -0.908 -3.348 15.474 1.00 52.66 125 PRO A CA 1
ATOM 969 C C . PRO A 1 125 ? 0.095 -3.749 14.396 1.00 52.66 125 PRO A C 1
ATOM 971 O O . PRO A 1 125 ? 0.246 -4.946 14.139 1.00 52.66 125 PRO A O 1
ATOM 974 N N . ALA A 1 126 ? 0.771 -2.797 13.752 1.00 47.09 126 ALA A N 1
ATOM 975 C CA . ALA A 1 126 ? 1.904 -3.153 12.908 1.00 47.09 126 ALA A CA 1
ATOM 976 C C . ALA A 1 126 ? 2.876 -3.973 13.776 1.00 47.09 126 ALA A C 1
ATOM 978 O O . ALA A 1 126 ? 3.459 -3.460 14.730 1.00 47.09 126 ALA A O 1
ATOM 979 N N . THR A 1 127 ? 2.949 -5.282 13.524 1.00 52.25 127 THR A N 1
ATOM 980 C CA . THR A 1 127 ? 3.705 -6.237 14.333 1.00 52.25 127 THR A CA 1
ATOM 981 C C . THR A 1 127 ? 5.178 -6.061 14.017 1.00 52.25 127 THR A C 1
ATOM 983 O O . THR A 1 127 ? 5.742 -6.769 13.188 1.00 52.25 127 THR A O 1
ATOM 986 N N . SER A 1 128 ? 5.794 -5.074 14.641 1.00 48.41 128 SER A N 1
ATOM 987 C CA . SER A 1 128 ? 7.231 -4.891 14.629 1.00 48.41 128 SER A CA 1
ATOM 988 C C . SER A 1 128 ? 7.616 -4.471 16.033 1.00 48.41 128 SER A C 1
ATOM 990 O O . SER A 1 128 ? 7.244 -3.389 16.480 1.00 48.41 128 SER A O 1
ATOM 992 N N . LEU A 1 129 ? 8.330 -5.343 16.743 1.00 48.25 129 LEU A N 1
ATOM 993 C CA . LEU A 1 129 ? 9.179 -4.900 17.841 1.00 48.25 129 LEU A CA 1
ATOM 994 C C . LEU A 1 129 ? 10.238 -4.014 17.186 1.00 48.25 129 LEU A C 1
ATOM 996 O O . LEU A 1 129 ? 11.165 -4.521 16.561 1.00 48.25 129 LEU A O 1
ATOM 1000 N N . VAL A 1 130 ? 10.019 -2.701 17.209 1.00 47.31 130 VAL A N 1
ATOM 1001 C CA . VAL A 1 130 ? 11.041 -1.741 16.804 1.00 47.31 130 VAL A CA 1
ATOM 1002 C C . VAL A 1 130 ? 12.123 -1.832 17.870 1.00 47.31 130 VAL A C 1
ATOM 1004 O O . VAL A 1 130 ? 11.877 -1.487 19.023 1.00 47.31 130 VAL A O 1
ATOM 1007 N N . ASP A 1 131 ? 13.277 -2.382 17.508 1.00 48.59 131 ASP A N 1
ATOM 1008 C CA . ASP A 1 131 ? 14.468 -2.289 18.341 1.00 48.59 131 ASP A CA 1
ATOM 1009 C C . ASP A 1 131 ? 14.843 -0.803 18.418 1.00 48.59 131 ASP A C 1
ATOM 1011 O O . ASP A 1 131 ? 15.180 -0.186 17.405 1.00 48.59 131 ASP A O 1
ATOM 1015 N N . GLU A 1 132 ? 14.697 -0.205 19.603 1.00 52.94 132 GLU A N 1
ATOM 1016 C CA . GLU A 1 132 ? 14.949 1.221 19.864 1.00 52.94 132 GLU A CA 1
ATOM 1017 C C . GLU A 1 132 ? 16.369 1.652 19.462 1.00 52.94 132 GLU A C 1
ATOM 1019 O O . GLU A 1 132 ? 16.610 2.834 19.229 1.00 52.94 132 GLU A O 1
ATOM 1024 N N . TYR A 1 133 ? 17.298 0.701 19.323 1.00 51.62 133 TYR A N 1
ATOM 1025 C CA . TYR A 1 133 ? 18.694 0.954 18.979 1.00 51.62 133 TYR A CA 1
ATOM 1026 C C . TYR A 1 133 ? 18.973 1.247 17.492 1.00 51.62 133 TYR A C 1
ATOM 1028 O O . TYR A 1 133 ? 20.084 1.684 17.192 1.00 51.62 133 TYR A O 1
ATOM 1036 N N . ASP A 1 134 ? 18.020 1.046 16.570 1.00 54.19 134 ASP A N 1
ATOM 1037 C CA . ASP A 1 134 ? 18.253 1.203 15.114 1.00 54.19 134 ASP A CA 1
ATOM 1038 C C . ASP A 1 134 ? 17.689 2.513 14.516 1.00 54.19 134 ASP A C 1
ATOM 1040 O O . ASP A 1 134 ? 17.867 2.801 13.333 1.00 54.19 134 ASP A O 1
ATOM 1044 N N . VAL A 1 135 ? 17.012 3.347 15.319 1.00 62.47 135 VAL A N 1
ATOM 1045 C CA . VAL A 1 135 ? 16.504 4.659 14.875 1.00 62.47 135 VAL A CA 1
ATOM 1046 C C . VAL A 1 135 ? 17.446 5.759 15.360 1.00 62.47 135 VAL A C 1
ATOM 1048 O O . VAL A 1 135 ? 17.258 6.332 16.427 1.00 62.47 135 VAL A O 1
ATOM 1051 N N . CYS A 1 136 ? 18.480 6.053 14.575 1.00 61.62 136 CYS A N 1
ATOM 1052 C CA . CYS A 1 136 ? 19.398 7.155 14.866 1.00 61.62 136 CYS A CA 1
ATOM 1053 C C . CYS A 1 136 ? 18.819 8.516 14.421 1.00 61.62 136 CYS A C 1
ATOM 1055 O O . CYS A 1 136 ? 18.064 8.594 13.453 1.00 61.62 136 CYS A O 1
ATOM 1057 N N . ASP A 1 137 ? 19.209 9.590 15.115 1.00 71.94 137 ASP A N 1
ATOM 1058 C CA . ASP A 1 137 ? 19.033 11.003 14.721 1.00 71.94 137 ASP A CA 1
ATOM 1059 C C . ASP A 1 137 ? 17.604 11.588 14.742 1.00 71.94 137 ASP A C 1
ATOM 1061 O O . ASP A 1 137 ? 17.373 12.661 14.185 1.00 71.94 137 ASP A O 1
ATOM 1065 N N . ARG A 1 138 ? 16.635 10.939 15.403 1.00 81.38 138 ARG A N 1
ATOM 1066 C CA . ARG A 1 138 ? 15.241 11.440 15.511 1.00 81.38 138 ARG A CA 1
ATOM 1067 C C . ARG A 1 138 ? 14.807 11.833 16.926 1.00 81.38 138 ARG A C 1
ATOM 1069 O O . ARG A 1 138 ? 13.618 12.026 17.182 1.00 81.38 138 ARG A O 1
ATOM 1076 N N . ASP A 1 139 ? 15.764 11.959 17.841 1.00 84.00 139 ASP A N 1
ATOM 1077 C CA . ASP A 1 139 ? 15.506 12.276 19.249 1.00 84.00 139 ASP A CA 1
ATOM 1078 C C . ASP A 1 139 ? 14.915 13.680 19.432 1.00 84.00 139 ASP A C 1
ATOM 1080 O O . ASP A 1 139 ? 13.973 13.857 20.204 1.00 84.00 139 ASP A O 1
ATOM 1084 N N . ASP A 1 140 ? 15.397 14.665 18.671 1.00 84.88 140 ASP A N 1
ATOM 1085 C CA . ASP A 1 140 ? 14.906 16.046 18.755 1.00 84.88 140 ASP A CA 1
ATOM 1086 C C . ASP A 1 140 ? 13.422 16.140 18.362 1.00 84.88 140 ASP A C 1
ATOM 1088 O O . ASP A 1 140 ? 12.606 16.711 19.088 1.00 84.88 140 ASP A O 1
ATOM 1092 N N . GLU A 1 141 ? 13.042 15.502 17.252 1.00 87.69 141 GLU A N 1
ATOM 1093 C CA . GLU A 1 141 ? 11.655 15.451 16.772 1.00 87.69 141 GLU A CA 1
ATOM 1094 C C . GLU A 1 141 ? 10.743 14.701 17.757 1.00 87.69 141 GLU A C 1
ATOM 1096 O O . GLU A 1 141 ? 9.580 15.064 17.955 1.00 87.69 141 GLU A O 1
ATOM 1101 N N . LYS A 1 142 ? 11.267 13.644 18.393 1.00 87.88 142 LYS A N 1
ATOM 1102 C CA . LYS A 1 142 ? 10.553 12.880 19.422 1.00 87.88 142 LYS A CA 1
ATOM 1103 C C . LYS A 1 142 ? 10.248 13.765 20.634 1.00 87.88 142 LYS A C 1
ATOM 1105 O O . LYS A 1 142 ? 9.115 13.772 21.116 1.00 87.88 142 LYS A O 1
ATOM 1110 N N . GLU A 1 143 ? 11.224 14.540 21.101 1.00 88.31 143 GLU A N 1
ATOM 1111 C CA . GLU A 1 143 ? 11.046 15.467 22.224 1.00 88.31 143 GLU A CA 1
ATOM 1112 C C . GLU A 1 143 ? 10.061 16.601 21.910 1.00 88.31 143 GLU A C 1
ATOM 1114 O O . GLU A 1 143 ? 9.313 17.030 22.791 1.00 88.31 143 GLU A O 1
ATOM 1119 N N . GLU A 1 144 ? 10.005 17.081 20.667 1.00 88.88 144 GLU A N 1
ATOM 1120 C CA . GLU A 1 144 ? 9.003 18.072 20.257 1.00 88.88 144 GLU A CA 1
ATOM 1121 C C . GLU A 1 144 ? 7.576 17.533 20.376 1.00 88.88 144 GLU A C 1
ATOM 1123 O O . GLU A 1 144 ? 6.710 18.199 20.948 1.00 88.88 144 GLU A O 1
ATOM 1128 N N . ILE A 1 145 ? 7.333 16.305 19.916 1.00 89.94 145 ILE A N 1
ATOM 1129 C CA . ILE A 1 145 ? 6.005 15.687 20.006 1.00 89.94 145 ILE A CA 1
ATOM 1130 C C . ILE A 1 145 ? 5.626 15.403 21.462 1.00 89.94 145 ILE A C 1
ATOM 1132 O O . ILE A 1 145 ? 4.488 15.646 21.859 1.00 89.94 145 ILE A O 1
ATOM 1136 N N . LEU A 1 146 ? 6.566 14.970 22.301 1.00 88.06 146 LEU A N 1
ATOM 1137 C CA . LEU A 1 146 ? 6.285 14.704 23.716 1.00 88.06 146 LEU A CA 1
ATOM 1138 C C . LEU A 1 146 ? 5.900 15.956 24.516 1.00 88.06 146 LEU A C 1
ATOM 1140 O O . LEU A 1 146 ? 5.142 15.846 25.484 1.00 88.06 146 LEU A O 1
ATOM 1144 N N . LYS A 1 147 ? 6.369 17.140 24.100 1.00 87.00 147 LYS A N 1
ATOM 1145 C CA . LYS A 1 147 ? 5.917 18.428 24.653 1.00 87.00 147 LYS A CA 1
ATOM 1146 C C . LYS A 1 147 ? 4.476 18.743 24.261 1.00 87.00 147 LYS A C 1
ATOM 1148 O O . LYS A 1 147 ? 3.725 19.252 25.090 1.00 87.00 147 LYS A O 1
ATOM 1153 N N . LEU A 1 148 ? 4.078 18.431 23.026 1.00 86.62 148 LEU A N 1
ATOM 1154 C CA . LEU A 1 148 ? 2.686 18.583 22.583 1.00 86.62 148 LEU A CA 1
ATOM 1155 C C . LEU A 1 148 ? 1.748 17.636 23.339 1.00 86.62 148 LEU A C 1
ATOM 1157 O O . LEU A 1 148 ? 0.599 17.982 23.577 1.00 86.62 148 LEU A O 1
ATOM 1161 N N . LEU A 1 149 ? 2.254 16.473 23.753 1.00 84.56 149 LEU A N 1
ATO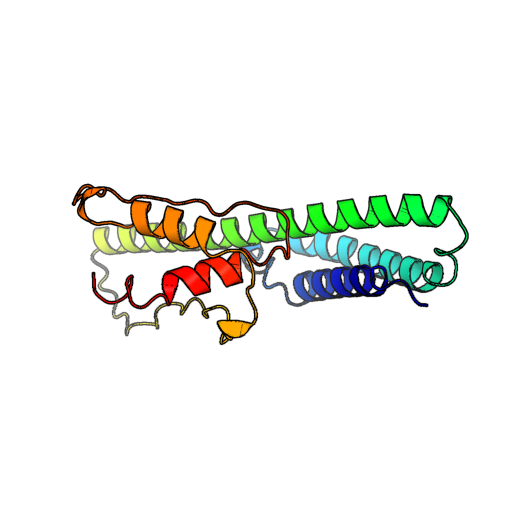M 1162 C CA . LEU A 1 149 ? 1.529 15.489 24.558 1.00 84.56 149 LEU A CA 1
ATOM 1163 C C . LEU A 1 149 ? 1.556 15.785 26.073 1.00 84.56 149 LEU A C 1
ATOM 1165 O O . LEU A 1 149 ? 1.090 14.958 26.860 1.00 84.56 149 LEU A O 1
ATOM 1169 N N . ASP A 1 150 ? 2.147 16.901 26.522 1.00 82.31 150 ASP A N 1
ATOM 1170 C CA . ASP A 1 150 ? 2.129 17.303 27.937 1.00 82.31 150 ASP A CA 1
ATOM 1171 C C . ASP A 1 150 ? 0.698 17.685 28.360 1.00 82.31 150 ASP A C 1
ATOM 1173 O O . ASP A 1 150 ? 0.124 18.593 27.754 1.00 82.31 150 ASP A O 1
ATOM 1177 N N . PRO A 1 151 ? 0.124 17.060 29.409 1.00 75.00 151 PRO A N 1
ATOM 1178 C CA . PRO A 1 151 ? -1.212 17.387 29.907 1.00 75.00 151 PRO A CA 1
ATOM 1179 C C . PRO A 1 151 ? -1.422 18.872 30.224 1.00 75.00 151 PRO A C 1
ATOM 1181 O O . PRO A 1 151 ? -2.546 19.354 30.152 1.00 75.00 151 PRO A O 1
ATOM 1184 N N . GLN A 1 152 ? -0.360 19.621 30.541 1.00 74.50 152 GLN A N 1
ATOM 1185 C CA . GLN A 1 152 ? -0.449 21.068 30.780 1.00 74.50 152 GLN A CA 1
ATOM 1186 C C . GLN A 1 152 ? -0.790 21.878 29.521 1.00 74.50 152 GLN A C 1
ATOM 1188 O O . GLN A 1 152 ? -1.268 23.007 29.631 1.00 74.50 152 GLN A O 1
ATOM 1193 N N . ASN A 1 153 ? -0.541 21.314 28.338 1.00 69.94 153 ASN A N 1
ATOM 1194 C CA . ASN A 1 153 ? -0.818 21.933 27.045 1.00 69.94 153 ASN A CA 1
ATOM 1195 C C . ASN A 1 153 ? -2.157 21.475 26.442 1.00 69.94 153 ASN A C 1
ATOM 1197 O O . ASN A 1 153 ? -2.580 22.036 25.432 1.00 69.94 153 ASN A O 1
ATOM 1201 N N . LEU A 1 154 ? -2.820 20.483 27.048 1.00 70.38 154 LEU A N 1
ATOM 1202 C CA . LEU A 1 154 ? -4.035 19.857 26.530 1.00 70.38 154 LEU A CA 1
ATOM 1203 C C . LEU A 1 154 ? -5.261 20.351 27.305 1.00 70.38 154 LEU A C 1
ATOM 1205 O O . LEU A 1 154 ? -5.246 20.475 28.529 1.00 70.38 154 LEU A O 1
ATOM 1209 N N . SER A 1 155 ? -6.354 20.629 26.596 1.00 70.44 155 SER A N 1
ATOM 1210 C CA . SER A 1 155 ? -7.626 20.965 27.244 1.00 70.44 155 SER A CA 1
ATOM 1211 C C . SER A 1 155 ? -8.429 19.689 27.514 1.00 70.44 155 SER A C 1
ATOM 1213 O O . SER A 1 155 ? -8.606 18.877 26.611 1.00 70.44 155 SER A O 1
ATOM 1215 N N . GLU A 1 156 ? -8.952 19.521 28.733 1.00 67.38 156 GLU A N 1
ATOM 1216 C CA . GLU A 1 156 ? -9.576 18.267 29.218 1.00 67.38 156 GLU A CA 1
ATOM 1217 C C . GLU A 1 156 ? -10.742 17.720 28.368 1.00 67.38 156 GLU A C 1
ATOM 1219 O O . GLU A 1 156 ? -11.138 16.574 28.552 1.00 67.38 156 GLU A O 1
ATOM 1224 N N . ASN A 1 157 ? -11.292 18.496 27.427 1.00 67.69 157 ASN A N 1
ATOM 1225 C CA . ASN A 1 157 ? -12.476 18.124 26.645 1.00 67.69 157 ASN A CA 1
ATOM 1226 C C . ASN A 1 157 ? -12.297 18.250 25.122 1.00 67.69 157 ASN A C 1
ATOM 1228 O O . ASN A 1 157 ? -13.294 18.272 24.394 1.00 67.69 157 ASN A O 1
ATOM 1232 N N . GLN A 1 158 ? -11.061 18.336 24.623 1.00 72.19 158 GLN A N 1
ATOM 1233 C CA . GLN A 1 158 ? -10.785 18.444 23.190 1.00 72.19 158 GLN A CA 1
ATOM 1234 C C . GLN A 1 158 ? -9.857 17.319 22.726 1.00 72.19 158 GLN A C 1
ATOM 1236 O O . GLN A 1 158 ? -8.892 16.974 23.397 1.00 72.19 158 GLN A O 1
ATOM 1241 N N . ILE A 1 159 ? -10.172 16.728 21.572 1.00 78.25 159 ILE A N 1
ATOM 1242 C CA . ILE A 1 159 ? -9.282 15.770 20.913 1.00 78.25 159 ILE A CA 1
ATOM 1243 C C . ILE A 1 159 ? -8.217 16.571 20.170 1.00 78.25 159 ILE A C 1
ATOM 1245 O O . ILE A 1 159 ? -8.546 17.304 19.235 1.00 78.25 159 ILE A O 1
ATOM 1249 N N . ASP A 1 160 ? -6.960 16.380 20.553 1.00 77.31 160 ASP A N 1
ATOM 1250 C CA . ASP A 1 160 ? -5.813 16.976 19.878 1.00 77.31 160 ASP A CA 1
ATOM 1251 C C . ASP A 1 160 ? -5.188 15.975 18.896 1.00 77.31 160 ASP A C 1
ATOM 1253 O O . ASP A 1 160 ? -5.028 14.788 19.187 1.00 77.31 160 ASP A O 1
ATOM 1257 N N . VAL A 1 161 ? -4.881 16.447 17.685 1.00 84.06 161 VAL A N 1
ATOM 1258 C CA . VAL A 1 161 ? -4.391 15.619 16.572 1.00 84.06 161 VAL A CA 1
ATOM 1259 C C . VAL A 1 161 ? -3.011 16.102 16.144 1.00 84.06 161 VAL A C 1
ATOM 1261 O O . VAL A 1 161 ? -2.845 17.268 15.789 1.00 84.06 161 VAL A O 1
ATOM 1264 N N . ILE A 1 162 ? -2.037 15.187 16.111 1.00 87.44 162 ILE A N 1
ATOM 1265 C CA . ILE A 1 162 ? -0.665 15.450 15.656 1.00 87.44 162 ILE A CA 1
ATOM 1266 C C . ILE A 1 162 ? -0.419 14.674 14.350 1.00 87.44 162 ILE A C 1
ATOM 1268 O O . ILE A 1 162 ? -0.218 13.457 14.390 1.00 87.44 162 ILE A O 1
ATOM 1272 N N . PRO A 1 163 ? -0.457 15.329 13.176 1.00 87.06 163 PRO A N 1
ATOM 1273 C CA . PRO A 1 163 ? -0.215 14.651 11.908 1.00 87.06 163 PRO A CA 1
ATOM 1274 C C . PRO A 1 163 ? 1.283 14.375 11.696 1.00 87.06 163 PRO A C 1
ATOM 1276 O O . PRO A 1 163 ? 2.096 15.295 11.707 1.00 87.06 163 PRO A O 1
ATOM 1279 N N . ILE A 1 164 ? 1.645 13.117 11.424 1.00 88.12 164 ILE A N 1
ATOM 1280 C CA . ILE A 1 164 ? 2.997 12.724 10.987 1.00 88.12 164 ILE A CA 1
ATOM 1281 C C . ILE A 1 164 ? 2.965 12.521 9.468 1.00 88.12 164 ILE A C 1
ATOM 1283 O O . ILE A 1 164 ? 2.428 11.528 8.976 1.00 88.12 164 ILE A O 1
ATOM 1287 N N . VAL A 1 165 ? 3.533 13.466 8.717 1.00 84.94 165 VAL A N 1
ATOM 1288 C CA . VAL A 1 165 ? 3.486 13.489 7.244 1.00 84.94 165 VAL A CA 1
ATOM 1289 C C . VAL A 1 165 ? 4.888 13.333 6.658 1.00 84.94 165 VAL A C 1
ATOM 1291 O O . VAL A 1 165 ? 5.871 13.793 7.225 1.00 84.94 165 VAL A O 1
ATOM 1294 N N . GLY A 1 166 ? 4.985 12.673 5.506 1.00 83.94 166 GLY A N 1
ATOM 1295 C CA . GLY A 1 166 ? 6.237 12.460 4.780 1.00 83.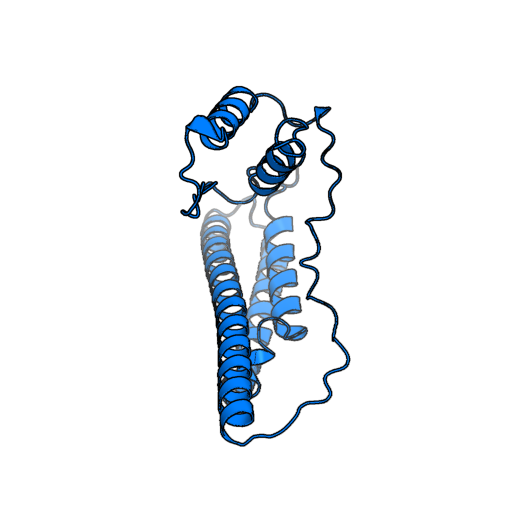94 166 GLY A CA 1
ATOM 1296 C C . GLY A 1 166 ? 6.077 11.389 3.702 1.00 83.94 166 GLY A C 1
ATOM 1297 O O . GLY A 1 166 ? 5.078 10.666 3.694 1.00 83.94 166 GLY A O 1
ATOM 1298 N N . MET A 1 167 ? 7.059 11.256 2.807 1.00 83.94 167 MET A N 1
ATOM 1299 C CA . MET A 1 167 ? 7.055 10.234 1.749 1.00 83.94 167 MET A CA 1
ATOM 1300 C C . MET A 1 167 ? 6.973 8.810 2.313 1.00 83.94 167 MET A C 1
ATOM 1302 O O . MET A 1 167 ? 7.281 8.555 3.485 1.00 83.94 167 MET A O 1
ATOM 1306 N N . ASP A 1 168 ? 6.510 7.877 1.483 1.00 79.75 168 ASP A N 1
ATOM 1307 C CA . ASP A 1 168 ? 6.451 6.460 1.835 1.00 79.75 168 ASP A CA 1
ATOM 1308 C C . ASP A 1 168 ? 7.828 5.913 2.268 1.00 79.75 168 ASP A C 1
ATOM 1310 O O . ASP A 1 168 ? 8.874 6.430 1.874 1.00 79.75 168 ASP A O 1
ATOM 1314 N N . ARG A 1 169 ? 7.827 4.893 3.135 1.00 76.44 169 ARG A N 1
ATOM 1315 C CA . ARG A 1 169 ? 9.024 4.216 3.682 1.00 76.44 169 ARG A CA 1
ATOM 1316 C C . ARG A 1 169 ? 10.033 5.080 4.447 1.00 76.44 169 ARG A C 1
ATOM 1318 O O . ARG A 1 169 ? 11.084 4.576 4.819 1.00 76.44 169 ARG A O 1
ATOM 1325 N N . LEU A 1 170 ? 9.697 6.317 4.809 1.00 81.19 170 LEU A N 1
ATOM 1326 C CA . LEU A 1 170 ? 10.523 7.147 5.704 1.00 81.19 170 LEU A CA 1
ATOM 1327 C C . LEU A 1 170 ? 10.422 6.769 7.198 1.00 81.19 170 LEU A C 1
ATOM 1329 O O . LEU A 1 170 ? 10.814 7.543 8.064 1.00 81.19 170 LEU A O 1
ATOM 1333 N N . GLY A 1 171 ? 9.841 5.613 7.533 1.00 83.44 171 GLY A N 1
ATOM 1334 C CA . GLY A 1 171 ? 9.720 5.179 8.930 1.00 83.44 171 GLY A CA 1
ATOM 1335 C C . GLY A 1 171 ? 8.704 5.974 9.759 1.00 83.44 171 GLY A C 1
ATOM 1336 O O . GLY A 1 171 ? 8.810 6.009 10.980 1.00 83.44 171 GLY A O 1
ATOM 1337 N N . LYS A 1 172 ? 7.696 6.602 9.132 1.00 89.31 172 LYS A N 1
ATOM 1338 C CA . LYS A 1 172 ? 6.629 7.341 9.845 1.00 89.31 172 LYS A CA 1
ATOM 1339 C C . LYS A 1 172 ? 5.920 6.467 10.883 1.00 89.31 172 LYS A C 1
ATOM 1341 O O . LYS A 1 172 ? 5.782 6.867 12.033 1.00 89.31 172 LYS A O 1
ATOM 1346 N N . THR A 1 173 ? 5.523 5.258 10.484 1.00 86.00 173 THR A N 1
ATOM 1347 C CA . THR A 1 173 ? 4.887 4.276 11.374 1.00 86.0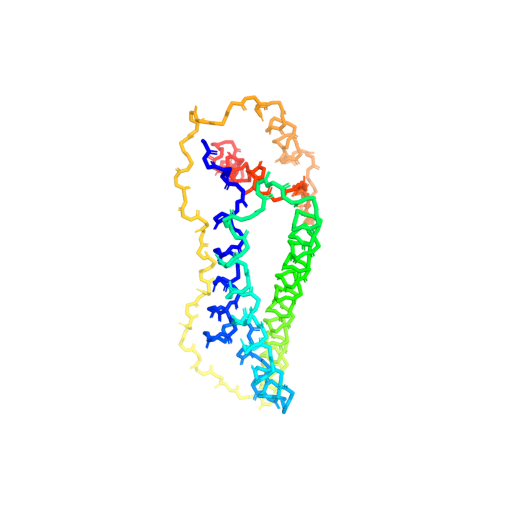0 173 THR A CA 1
ATOM 1348 C C . THR A 1 173 ? 5.840 3.832 12.480 1.00 86.00 173 THR A C 1
ATOM 1350 O O . THR A 1 173 ? 5.442 3.802 13.638 1.00 86.00 173 THR A O 1
ATOM 1353 N N . THR A 1 174 ? 7.108 3.569 12.147 1.00 85.94 174 THR A N 1
ATOM 1354 C CA . THR A 1 174 ? 8.163 3.219 13.113 1.00 85.94 174 THR A CA 1
ATOM 1355 C C . THR A 1 174 ? 8.327 4.301 14.178 1.00 85.94 174 THR A C 1
ATOM 1357 O O . THR A 1 174 ? 8.426 4.009 15.363 1.00 85.94 174 THR A O 1
ATOM 1360 N N . PHE A 1 175 ? 8.285 5.566 13.773 1.00 86.81 175 PHE A N 1
ATOM 1361 C CA . PHE A 1 175 ? 8.398 6.704 14.676 1.00 86.81 175 PHE A CA 1
ATOM 1362 C C . PHE A 1 175 ? 7.152 6.927 15.527 1.00 86.81 175 PHE A C 1
ATOM 1364 O O . PHE A 1 175 ? 7.268 7.195 16.718 1.00 86.81 175 PHE A O 1
ATOM 1371 N N . ALA A 1 176 ? 5.959 6.741 14.955 1.00 89.00 176 ALA A N 1
ATOM 1372 C CA . ALA A 1 176 ? 4.723 6.743 15.730 1.00 89.00 176 ALA A CA 1
ATOM 1373 C C . ALA A 1 176 ? 4.744 5.651 16.815 1.00 89.00 176 ALA A C 1
ATOM 1375 O O . ALA A 1 176 ? 4.342 5.904 17.946 1.00 89.00 176 ALA A O 1
ATOM 1376 N N . GLN A 1 177 ? 5.269 4.462 16.496 1.00 85.56 177 GLN A N 1
ATOM 1377 C CA . GLN A 1 177 ? 5.460 3.381 17.467 1.00 85.56 177 GLN A CA 1
ATOM 1378 C C . GLN A 1 177 ? 6.494 3.736 18.541 1.00 85.56 177 GLN A C 1
ATOM 1380 O O . GLN A 1 177 ? 6.248 3.476 19.713 1.00 85.56 177 GLN A O 1
ATOM 1385 N N . LEU A 1 178 ? 7.611 4.363 18.160 1.00 85.94 178 LEU A N 1
ATOM 1386 C CA . LEU A 1 178 ? 8.647 4.830 19.088 1.00 85.94 178 LEU A CA 1
ATOM 1387 C C . LEU A 1 178 ? 8.099 5.843 20.107 1.00 85.94 178 LEU A C 1
ATOM 1389 O O . LEU A 1 178 ? 8.475 5.817 21.274 1.00 85.94 178 LEU A O 1
ATOM 1393 N N . ILE A 1 179 ? 7.215 6.742 19.666 1.00 87.44 179 ILE A N 1
ATOM 1394 C CA . ILE A 1 179 ? 6.558 7.718 20.544 1.00 87.44 179 ILE A CA 1
ATOM 1395 C C . ILE A 1 179 ? 5.520 7.026 21.427 1.00 87.44 179 ILE A C 1
ATOM 1397 O O . ILE A 1 179 ? 5.515 7.238 22.633 1.00 87.44 179 ILE A O 1
ATOM 1401 N N . TYR A 1 180 ? 4.654 6.196 20.841 1.00 86.00 180 TYR A N 1
ATOM 1402 C CA . TYR A 1 180 ? 3.577 5.519 21.566 1.00 86.00 180 TYR A CA 1
ATOM 1403 C C . TYR A 1 180 ? 4.101 4.599 22.676 1.00 86.00 180 TYR A C 1
ATOM 1405 O O . TYR A 1 180 ? 3.522 4.553 23.755 1.00 86.00 180 TYR A O 1
ATOM 1413 N N . ASN A 1 181 ? 5.211 3.903 22.419 1.00 84.19 181 ASN A N 1
ATOM 1414 C CA . ASN A 1 181 ? 5.852 3.015 23.386 1.00 84.19 181 ASN A CA 1
ATOM 1415 C C . ASN A 1 181 ? 6.799 3.750 24.355 1.00 84.19 181 ASN A C 1
ATOM 1417 O O . ASN A 1 181 ? 7.401 3.095 25.206 1.00 84.19 181 ASN A O 1
ATOM 1421 N N . ASP A 1 182 ? 6.965 5.077 24.245 1.00 84.62 182 ASP A N 1
ATOM 1422 C CA . ASP A 1 182 ? 7.828 5.819 25.166 1.00 84.62 182 ASP A CA 1
ATOM 1423 C C . ASP A 1 182 ? 7.257 5.716 26.597 1.00 84.62 182 ASP A C 1
ATOM 1425 O O . ASP A 1 182 ? 6.075 6.006 26.813 1.00 84.62 182 ASP A O 1
ATOM 1429 N N . PRO A 1 183 ? 8.072 5.362 27.609 1.00 82.19 183 PRO A N 1
ATOM 1430 C CA . PRO A 1 183 ? 7.605 5.189 28.988 1.00 82.19 183 PRO A CA 1
ATOM 1431 C C . PRO A 1 183 ? 6.900 6.412 29.593 1.00 82.19 183 PRO A C 1
ATOM 1433 O O . PRO A 1 183 ? 6.173 6.289 30.582 1.00 82.19 183 PRO A O 1
ATOM 1436 N N . ARG A 1 184 ? 7.133 7.609 29.036 1.00 83.06 184 ARG A N 1
ATOM 1437 C CA . ARG A 1 184 ? 6.495 8.863 29.463 1.00 83.06 184 ARG A CA 1
ATOM 1438 C C . ARG A 1 184 ? 5.063 9.010 28.951 1.00 83.06 184 ARG A C 1
ATOM 1440 O O . ARG A 1 184 ? 4.354 9.871 29.466 1.00 83.06 184 ARG A O 1
ATOM 1447 N N . VAL A 1 185 ? 4.659 8.213 27.964 1.00 82.19 185 VAL A N 1
ATOM 1448 C CA . VAL A 1 185 ? 3.308 8.203 27.387 1.00 82.19 185 VAL A CA 1
ATOM 1449 C C . VAL A 1 185 ? 2.388 7.239 28.144 1.00 82.19 185 VAL A C 1
ATOM 1451 O O . VAL A 1 185 ? 1.237 7.582 28.380 1.00 82.19 185 VAL A O 1
ATOM 1454 N N . ASP A 1 186 ? 2.901 6.093 28.606 1.00 65.56 186 ASP A N 1
ATOM 1455 C CA . ASP A 1 186 ? 2.118 5.039 29.289 1.00 65.56 186 ASP A CA 1
ATOM 1456 C C . ASP A 1 186 ? 1.717 5.392 30.745 1.00 65.56 186 ASP A C 1
ATOM 1458 O O . ASP A 1 186 ? 0.838 4.770 31.333 1.00 65.56 186 ASP A O 1
ATOM 1462 N N . ASN A 1 187 ? 2.341 6.414 31.346 1.00 52.53 187 ASN A N 1
ATOM 1463 C CA . ASN A 1 187 ? 2.131 6.829 32.745 1.00 52.53 187 ASN A CA 1
ATOM 1464 C C . ASN A 1 187 ? 1.395 8.181 32.900 1.00 52.53 187 ASN A C 1
ATOM 1466 O O . ASN A 1 187 ? 1.678 8.919 33.849 1.00 52.53 187 ASN A O 1
ATOM 1470 N N . ARG A 1 188 ? 0.496 8.543 31.977 1.00 56.31 188 ARG A N 1
ATOM 1471 C CA . ARG A 1 188 ? -0.221 9.834 31.983 1.00 56.31 188 ARG A CA 1
ATOM 1472 C C . ARG A 1 188 ? -1.735 9.688 32.053 1.00 56.31 188 ARG A C 1
ATOM 1474 O O . ARG A 1 188 ? -2.274 8.761 31.414 1.00 56.31 188 ARG A O 1
#

pLDDT: mean 70.09, std 13.58, range [34.47, 89.94]

Foldseek 3Di:
DQDPPLVVLLVLLVVVLCCLVVCLLPVLVVPDPVSVVCSVPVNVVSVVVSVVSVVCSVVCVPDVVSVVVVVVSVVVSVVVVVVSVVSSVVSVVVVVVVVVVVVVVCVVVVPDDPDPDDDDPPPPQPPDPLPPVPDPDCVVVLVVVVVCVPPVNDDPPDDDDDDQDDDPPPCSSVSVVVNCPPPSNVPD

InterPro domains:
  IPR027417 P-loop containing nucleoside triphosphate hydrolase [G3DSA:3.40.50.300] (123-188)
  IPR027417 P-loop containing nucleoside triphosphate hydrolase [SSF52540] (127-184)
  IPR041118 Disease resistance, N-terminal [PF18052] (37-100)

Sequence (188 aa):
MAMVGEAFLSASIEVLLDRIVSGDGLRLIQGKKLEAVLLKKLKPTLMSVKAVLDNAENKQITNPNVKSWTNELKDAVYDTEDLLDEISTEALRNKIESENQTTAMKQILGLKENYKGEKAFQITPATSLVDEYDVCDRDDEKEEILKLLDPQNLSENQIDVIPIVGMDRLGKTTFAQLIYNDPRVDNR

Radius of gyration: 23.09 Å; chains: 1; bounding box: 64×34×56 Å